Protein AF-A9CLS4-F1 (afdb_monomer_lite)

Radius of gyration: 48.68 Å; chains: 1; bounding box: 77×50×144 Å

pLDDT: mean 80.76, std 17.38, range [40.56, 98.31]

Secondary structure (DSSP, 8-state):
-------SHHHHHHHHHHHHHHHHHHHHHHHHHHHHHHHHHSS--S---TTSHHHHHHHHS-HHHHHHHHHHHHHHHHHHHHHHHHHHHHHHHHHHHHHHHHHHHHHHHHHHHHHHHHHHHHHHHHHHHHHHHHHHHHHHHHHHHH---HHHHHHHHHHHHHHHHHS-HHHHHHHHHHHHHHHHHHHHHHHHHHHGGGTTSTT--HHHHHHHHHHHHHHHHHHHHHHHHSSHHHHHHHHTTTSPPPS------

Foldseek 3Di:
DDDDDDDPVPPVVVVVVVVVVVVVVVLVVVVVVVVVVVVPPDDDDDDDDPPCVVVCCCVPPPPVVVVVVCCVSVVVVVVVVVVVVVVVVVVVVVVVVVVVVVVVVVVVLVVLQVVLVVVQVVLVVLLVLLVLLLVLLLVLLVVLVVPLDVSSLVSLVVSLVSCVVRHDPVVSVVSVVLSVLSVLLVVLVVLLVVCVVVCPPPPQDPVSVVVNVVSVVSNVVSSVVSNVCSDPVNSCVVCVVVNDRDPDSPSPD

Structure (mmCIF, N/CA/C/O backbone):
data_AF-A9CLS4-F1
#
_entry.id   AF-A9CLS4-F1
#
loop_
_atom_site.group_PDB
_atom_site.id
_atom_site.type_symbol
_atom_site.label_atom_id
_atom_site.label_alt_id
_atom_site.label_comp_id
_atom_site.label_asym_id
_atom_site.label_entity_id
_atom_site.label_seq_id
_atom_site.pdbx_PDB_ins_code
_atom_site.Cartn_x
_atom_site.Cartn_y
_atom_site.Cartn_z
_atom_site.occupancy
_atom_site.B_iso_or_equiv
_atom_site.auth_seq_id
_atom_site.auth_comp_id
_atom_site.auth_asym_id
_atom_site.auth_atom_id
_atom_site.pdbx_PDB_model_num
ATOM 1 N N . MET A 1 1 ? 1.307 9.126 40.821 1.00 41.78 1 MET A N 1
ATOM 2 C CA . MET A 1 1 ? 0.318 9.524 41.845 1.00 41.78 1 MET A CA 1
ATOM 3 C C . MET A 1 1 ? -0.628 8.354 42.016 1.00 41.78 1 MET A C 1
ATOM 5 O O . MET A 1 1 ? -1.416 8.098 41.122 1.00 41.78 1 MET A O 1
ATOM 9 N N . SER A 1 2 ? -0.416 7.560 43.065 1.00 40.56 2 SER A N 1
ATOM 10 C CA . SER A 1 2 ? -1.194 6.358 43.382 1.00 40.56 2 SER A CA 1
ATOM 11 C C . SER A 1 2 ? -2.002 6.684 44.625 1.00 40.56 2 SER A C 1
ATOM 13 O O . SER A 1 2 ? -1.418 6.841 45.697 1.00 40.56 2 SER A O 1
ATOM 15 N N . ASP A 1 3 ? -3.308 6.861 44.454 1.00 43.81 3 ASP A N 1
ATOM 16 C CA . ASP A 1 3 ? -4.195 7.307 45.517 1.00 43.81 3 ASP A CA 1
ATOM 17 C C . ASP A 1 3 ? -4.568 6.180 46.479 1.00 43.81 3 ASP A C 1
ATOM 19 O O . ASP A 1 3 ? -5.032 5.101 46.108 1.00 43.81 3 ASP A O 1
ATOM 23 N N . ASN A 1 4 ? -4.378 6.510 47.753 1.00 52.00 4 ASN A N 1
ATOM 24 C CA . ASN A 1 4 ? -4.885 5.835 48.933 1.00 52.00 4 ASN A CA 1
ATOM 25 C C . ASN A 1 4 ? -6.417 5.796 48.917 1.00 52.00 4 ASN A C 1
ATOM 27 O O . ASN A 1 4 ? -7.064 6.772 49.286 1.00 52.00 4 ASN A O 1
ATOM 31 N N . THR A 1 5 ? -7.016 4.653 48.598 1.00 50.53 5 THR A N 1
ATOM 32 C CA . THR A 1 5 ? -8.448 4.424 48.843 1.00 50.53 5 THR A CA 1
ATOM 33 C C . THR A 1 5 ? -8.694 2.987 49.287 1.00 50.53 5 THR A C 1
ATOM 35 O O . THR A 1 5 ? -9.198 2.178 48.531 1.00 50.53 5 THR A O 1
ATOM 38 N N . ASN A 1 6 ? -8.320 2.635 50.523 1.00 48.16 6 ASN A N 1
ATOM 39 C CA . ASN A 1 6 ? -8.790 1.389 51.155 1.00 48.16 6 ASN A CA 1
ATOM 40 C C . ASN A 1 6 ? -8.707 1.429 52.693 1.00 48.16 6 ASN A C 1
ATOM 42 O O . ASN A 1 6 ? -8.143 0.546 53.330 1.00 48.16 6 ASN A O 1
ATOM 46 N N . SER A 1 7 ? -9.276 2.466 53.322 1.00 48.41 7 SER A N 1
ATOM 47 C CA . SER A 1 7 ? -9.332 2.554 54.797 1.00 48.41 7 SER A CA 1
ATOM 48 C C . SER A 1 7 ? -10.676 3.056 55.348 1.00 48.41 7 SER A C 1
ATOM 50 O O . SER A 1 7 ? -10.734 3.688 56.396 1.00 48.41 7 SER A O 1
ATOM 52 N N . TYR A 1 8 ? -11.789 2.776 54.659 1.00 48.34 8 TYR A N 1
ATOM 53 C CA . TYR A 1 8 ? -13.135 3.069 55.188 1.00 48.34 8 TYR A CA 1
ATOM 54 C C . TYR A 1 8 ? -13.964 1.820 55.533 1.00 48.34 8 TYR A C 1
ATOM 56 O O . TYR A 1 8 ? -14.891 1.909 56.336 1.00 48.34 8 TYR A O 1
ATOM 64 N N . GLY A 1 9 ? -13.586 0.631 55.046 1.00 45.25 9 GLY A N 1
ATOM 65 C CA . GLY A 1 9 ? -14.307 -0.617 55.344 1.00 45.25 9 GLY A CA 1
ATOM 66 C C . GLY A 1 9 ? -14.147 -1.127 56.785 1.00 45.25 9 GLY A C 1
ATOM 67 O O . GLY A 1 9 ? -15.022 -1.816 57.304 1.00 45.25 9 GLY A O 1
ATOM 68 N N . HIS A 1 10 ? -13.063 -0.762 57.478 1.00 47.16 10 HIS A N 1
ATOM 69 C CA . HIS A 1 10 ? -12.722 -1.381 58.765 1.00 47.16 10 HIS A CA 1
ATOM 70 C C . HIS A 1 10 ? -13.402 -0.722 59.986 1.00 47.16 10 HIS A C 1
ATOM 72 O O . HIS A 1 10 ? -13.494 -1.329 61.058 1.00 47.16 10 HIS A O 1
ATOM 78 N N . VAL A 1 11 ? -13.898 0.515 59.849 1.00 51.25 11 VAL A N 1
ATOM 79 C CA . VAL A 1 11 ? -14.478 1.276 60.975 1.00 51.25 11 VAL A CA 1
ATOM 80 C C . VAL A 1 11 ? -15.973 0.989 61.149 1.00 51.25 11 VAL A C 1
ATOM 82 O O . VAL A 1 11 ? -16.455 0.917 62.281 1.00 51.25 11 VAL A O 1
ATOM 85 N N . VAL A 1 12 ? -16.704 0.754 60.055 1.00 52.41 12 VAL A N 1
ATOM 86 C CA . VAL A 1 12 ? -18.153 0.482 60.103 1.00 52.41 12 VAL A CA 1
ATOM 87 C C . VAL A 1 12 ? -18.435 -0.926 60.649 1.00 52.41 12 VAL A C 1
ATOM 89 O O . VAL A 1 12 ? -19.312 -1.092 61.499 1.00 52.41 12 VAL A O 1
ATOM 92 N N . GLY A 1 13 ? -17.613 -1.920 60.289 1.00 48.12 13 GLY A N 1
ATOM 93 C CA . GLY A 1 13 ? -17.747 -3.297 60.785 1.00 48.12 13 GLY A CA 1
ATOM 94 C C . GLY A 1 13 ? -17.558 -3.453 62.303 1.00 48.12 13 GLY A C 1
ATOM 95 O O . GLY A 1 13 ? -18.240 -4.267 62.930 1.00 48.12 13 GLY A O 1
ATOM 96 N N . ARG A 1 14 ? -16.694 -2.638 62.935 1.00 55.38 14 ARG A N 1
ATOM 97 C CA . ARG A 1 14 ? -16.479 -2.673 64.398 1.00 55.38 14 ARG A CA 1
ATOM 98 C C . ARG A 1 14 ? -17.652 -2.114 65.205 1.00 55.38 14 ARG A C 1
ATOM 100 O O . ARG A 1 14 ? -17.901 -2.585 66.307 1.00 55.38 14 ARG A O 1
ATOM 107 N N . LYS A 1 15 ? -18.387 -1.122 64.693 1.00 55.53 15 LYS A N 1
ATOM 108 C CA . LYS A 1 15 ? -19.521 -0.542 65.439 1.00 55.53 15 LYS A CA 1
ATOM 109 C C . LYS A 1 15 ? -20.750 -1.451 65.406 1.00 55.53 15 LYS A C 1
ATOM 111 O O . LYS A 1 15 ? -21.405 -1.614 66.431 1.00 55.53 15 LYS A O 1
ATOM 116 N N . ALA A 1 16 ? -21.008 -2.102 64.271 1.00 58.66 16 ALA A N 1
ATOM 117 C CA . ALA A 1 16 ? -22.099 -3.069 64.143 1.00 58.66 16 ALA A CA 1
ATOM 118 C C . ALA A 1 16 ? -21.899 -4.308 65.039 1.00 58.66 16 ALA A C 1
ATOM 120 O O . ALA A 1 16 ? -22.848 -4.782 65.660 1.00 58.66 16 ALA A O 1
ATOM 121 N N . THR A 1 17 ? -20.660 -4.791 65.182 1.00 62.09 17 THR A N 1
ATOM 122 C CA . THR A 1 17 ? -20.344 -5.939 66.052 1.00 62.09 17 THR A CA 1
ATOM 123 C C . THR A 1 17 ? -20.498 -5.620 67.539 1.00 62.09 17 THR A C 1
ATOM 125 O O . THR A 1 17 ? -21.000 -6.457 68.285 1.00 62.09 17 THR A O 1
ATOM 128 N N . ILE A 1 18 ? -20.151 -4.403 67.975 1.00 72.81 18 ILE A N 1
ATOM 129 C CA . ILE A 1 18 ? -20.323 -3.988 69.377 1.00 72.81 18 ILE A CA 1
ATOM 130 C C . ILE A 1 18 ? -21.811 -3.887 69.739 1.00 72.81 18 ILE A C 1
ATOM 132 O O . ILE A 1 18 ? -22.221 -4.392 70.781 1.00 72.81 18 ILE A O 1
ATOM 136 N N . ILE A 1 19 ? -22.636 -3.292 68.873 1.00 72.06 19 ILE A N 1
ATOM 137 C CA . ILE A 1 19 ? -24.081 -3.160 69.124 1.00 72.06 19 ILE A CA 1
ATOM 138 C C . ILE A 1 19 ? -24.755 -4.541 69.144 1.00 72.06 19 ILE A C 1
ATOM 140 O O . ILE A 1 19 ? -25.549 -4.820 70.042 1.00 72.06 19 ILE A O 1
ATOM 144 N N . GLY A 1 20 ? -24.384 -5.435 68.219 1.00 68.94 20 GLY A N 1
ATOM 145 C CA . GLY A 1 20 ? -24.871 -6.817 68.211 1.00 68.94 20 GLY A CA 1
ATOM 146 C C . GLY A 1 20 ? -24.501 -7.590 69.481 1.00 68.94 20 GLY A C 1
ATOM 147 O O . GLY A 1 20 ? -25.352 -8.269 70.054 1.00 68.94 20 GLY A O 1
ATOM 148 N N . ALA A 1 21 ? -23.268 -7.433 69.976 1.00 72.00 21 ALA A N 1
ATOM 149 C CA . ALA A 1 21 ? -22.824 -8.066 71.216 1.00 72.00 21 ALA A CA 1
ATOM 150 C C . ALA A 1 21 ? -23.588 -7.548 72.446 1.00 72.00 21 ALA A C 1
ATOM 152 O O . ALA A 1 21 ? -23.984 -8.341 73.296 1.00 72.00 21 ALA A O 1
ATOM 153 N N . VAL A 1 22 ? -23.853 -6.240 72.528 1.00 76.50 22 VAL A N 1
ATOM 154 C CA . VAL A 1 22 ? -24.607 -5.643 73.645 1.00 76.50 22 VAL A CA 1
ATOM 155 C C . VAL A 1 22 ? -26.056 -6.136 73.672 1.00 76.50 22 VAL A C 1
ATOM 157 O O . VAL A 1 22 ? -26.556 -6.480 74.740 1.00 76.50 22 VAL A O 1
ATOM 160 N N . ILE A 1 23 ? -26.717 -6.231 72.514 1.00 78.50 23 ILE A N 1
ATOM 161 C CA . ILE A 1 23 ? -28.093 -6.746 72.420 1.00 78.50 23 ILE A CA 1
ATOM 162 C C . ILE A 1 23 ? -28.148 -8.233 72.794 1.00 78.50 23 ILE A C 1
ATOM 164 O O . ILE A 1 23 ? -29.045 -8.642 73.529 1.00 78.50 23 ILE A O 1
ATOM 168 N N . LEU A 1 24 ? -27.170 -9.031 72.352 1.00 74.50 24 LEU A N 1
ATOM 169 C CA . LEU A 1 24 ? -27.074 -10.446 72.717 1.00 74.50 24 LEU A CA 1
ATOM 170 C C . LEU A 1 24 ? -26.877 -10.621 74.230 1.00 74.50 24 LEU A C 1
ATOM 172 O O . LEU A 1 24 ? -27.576 -11.416 74.851 1.00 74.50 24 LEU A O 1
ATOM 176 N N . ILE A 1 25 ? -25.973 -9.844 74.837 1.00 79.38 25 ILE A N 1
ATOM 177 C CA . ILE A 1 25 ? -25.732 -9.860 76.287 1.00 79.38 25 ILE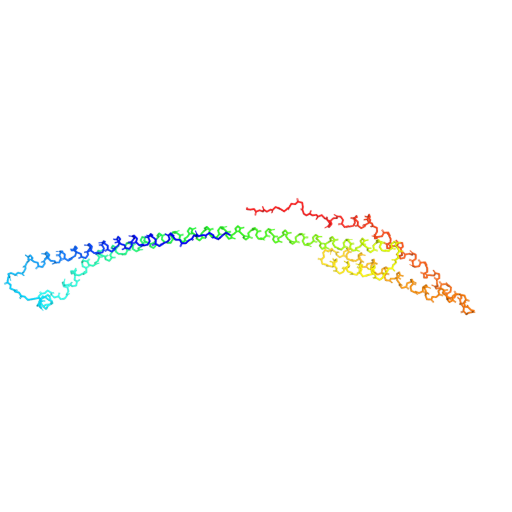 A CA 1
ATOM 178 C C . ILE A 1 25 ? -26.992 -9.431 77.049 1.00 79.38 25 ILE A C 1
ATOM 180 O O . ILE A 1 25 ? -27.352 -10.072 78.033 1.00 79.38 25 ILE A O 1
ATOM 184 N N . ALA A 1 26 ? -27.692 -8.391 76.591 1.00 79.25 26 ALA A N 1
ATOM 185 C CA . ALA A 1 26 ? -28.935 -7.940 77.211 1.00 79.25 26 ALA A CA 1
ATOM 186 C C . ALA A 1 26 ? -30.034 -9.012 77.139 1.00 79.25 26 ALA A C 1
ATOM 188 O O . ALA A 1 26 ? -30.700 -9.266 78.139 1.00 79.25 26 ALA A O 1
ATOM 189 N N . LEU A 1 27 ? -30.183 -9.694 75.999 1.00 74.25 27 LEU A N 1
ATOM 190 C CA . LEU A 1 27 ? -31.118 -10.810 75.848 1.00 74.25 27 LEU A CA 1
ATOM 191 C C . LEU A 1 27 ? -30.754 -11.993 76.748 1.00 74.25 27 LEU A C 1
ATOM 193 O O . LEU A 1 27 ? -31.634 -12.538 77.408 1.00 74.25 27 LEU A O 1
ATOM 197 N N . ILE A 1 28 ? -29.468 -12.345 76.838 1.00 78.19 28 ILE A N 1
ATOM 198 C CA . ILE A 1 28 ? -28.986 -13.380 77.761 1.00 78.19 28 ILE A CA 1
ATOM 199 C C . ILE A 1 28 ? -29.322 -12.996 79.205 1.00 78.19 28 ILE A C 1
ATOM 201 O O . ILE A 1 28 ? -29.837 -13.830 79.940 1.00 78.19 28 ILE A O 1
ATOM 205 N N . LEU A 1 29 ? -29.094 -11.742 79.610 1.00 77.88 29 LEU A N 1
ATOM 206 C CA . LEU A 1 29 ? -29.409 -11.259 80.958 1.00 77.88 29 LEU A CA 1
ATOM 207 C C . LEU A 1 29 ? -30.914 -11.240 81.248 1.00 77.88 29 LEU A C 1
ATOM 209 O O . LEU A 1 29 ? -31.307 -11.553 82.369 1.00 77.88 29 LEU A O 1
ATOM 213 N N . ILE A 1 30 ? -31.753 -10.908 80.264 1.00 78.12 30 ILE A N 1
ATOM 214 C CA . ILE A 1 30 ? -33.216 -10.960 80.395 1.00 78.12 30 ILE A CA 1
ATOM 215 C C . ILE A 1 30 ? -33.677 -12.407 80.568 1.00 78.12 30 ILE A C 1
ATOM 217 O O . ILE A 1 30 ? -34.435 -12.685 81.491 1.00 78.12 30 ILE A O 1
ATOM 221 N N . VAL A 1 31 ? -33.174 -13.339 79.753 1.00 71.31 31 VAL A N 1
ATOM 222 C CA . VAL A 1 31 ? -33.476 -14.771 79.903 1.00 71.31 31 VAL A CA 1
ATOM 223 C C . VAL A 1 31 ? -33.003 -15.280 81.261 1.00 71.31 31 VAL A C 1
ATOM 225 O O . VAL A 1 31 ? -33.765 -15.940 81.959 1.00 71.31 31 VAL A O 1
ATOM 228 N N . LEU A 1 32 ? -31.790 -14.915 81.688 1.00 72.56 32 LEU A N 1
ATOM 229 C CA . LEU A 1 32 ? -31.261 -15.297 82.997 1.00 72.56 32 LEU A CA 1
ATOM 230 C C . LEU A 1 32 ? -32.138 -14.760 84.135 1.00 72.56 32 LEU A C 1
ATOM 232 O O . LEU A 1 32 ? -32.387 -15.472 85.102 1.00 72.56 32 LEU A O 1
ATOM 236 N N . ARG A 1 33 ? -32.629 -13.519 84.014 1.00 73.44 33 ARG A N 1
ATOM 237 C CA . ARG A 1 33 ? -33.528 -12.888 84.988 1.00 73.44 33 ARG A CA 1
ATOM 238 C C . ARG A 1 33 ? -34.904 -13.538 85.021 1.00 73.44 33 ARG A C 1
ATOM 240 O O . ARG A 1 33 ? -35.410 -13.743 86.113 1.00 73.44 33 ARG A O 1
ATOM 247 N N . VAL A 1 34 ? -35.487 -13.873 83.872 1.00 66.56 34 VAL A N 1
ATOM 248 C CA . VAL A 1 34 ? -36.784 -14.566 83.791 1.00 66.56 34 VAL A CA 1
ATOM 249 C C . VAL A 1 34 ? -36.672 -15.975 84.374 1.00 66.56 34 VAL A C 1
ATOM 251 O O . VAL A 1 34 ? -37.491 -16.352 85.202 1.00 66.56 34 VAL A O 1
ATOM 254 N N . VAL A 1 35 ? -35.597 -16.705 84.053 1.00 64.25 35 VAL A N 1
ATOM 255 C CA . VAL A 1 35 ? -35.304 -18.017 84.653 1.00 64.25 35 VAL A CA 1
ATOM 256 C C . VAL A 1 35 ? -35.108 -17.895 86.164 1.00 64.25 35 VAL A C 1
ATOM 258 O O . VAL A 1 35 ? -35.644 -18.709 86.908 1.00 64.25 35 VAL A O 1
ATOM 261 N N . GLN A 1 36 ? -34.382 -16.880 86.642 1.00 64.94 36 GLN A N 1
ATOM 262 C CA . GLN A 1 36 ? -34.213 -16.645 88.080 1.00 64.94 36 GLN A CA 1
ATOM 263 C C . GLN A 1 36 ? -35.512 -16.225 88.780 1.00 64.94 36 GLN A C 1
ATOM 265 O O . GLN A 1 36 ? -35.700 -16.610 89.927 1.00 64.94 36 GLN A O 1
ATOM 270 N N . LEU A 1 37 ? -36.398 -15.464 88.129 1.00 56.09 37 LEU A N 1
ATOM 271 C CA . LEU A 1 37 ? -37.679 -15.064 88.719 1.00 56.09 37 LEU A CA 1
ATOM 272 C C . LEU A 1 37 ? -38.658 -16.242 88.828 1.00 56.09 37 LEU A C 1
ATOM 274 O O . LEU A 1 37 ? -39.229 -16.430 89.898 1.00 56.09 37 LEU A O 1
ATOM 278 N N . ASP A 1 38 ? -38.798 -17.069 87.788 1.00 52.03 38 ASP A N 1
ATOM 279 C CA . ASP A 1 38 ? -39.709 -18.228 87.827 1.00 52.03 38 ASP A CA 1
ATOM 280 C C . ASP A 1 38 ? -39.181 -19.363 88.721 1.00 52.03 38 ASP A C 1
ATOM 282 O O . ASP A 1 38 ? -39.959 -20.067 89.361 1.00 52.03 38 ASP A O 1
ATOM 286 N N . THR A 1 39 ? -37.857 -19.529 88.833 1.00 52.94 39 THR A N 1
ATOM 287 C CA . THR A 1 39 ? -37.273 -20.547 89.730 1.00 52.94 39 THR A CA 1
ATOM 288 C C . THR A 1 39 ? -37.281 -20.146 91.204 1.00 52.94 39 THR A C 1
ATOM 290 O O . THR A 1 39 ? -37.212 -21.030 92.055 1.00 52.94 39 THR A O 1
ATOM 293 N N . LEU A 1 40 ? -37.388 -18.852 91.530 1.00 47.91 40 LEU A N 1
ATOM 294 C CA . LEU A 1 40 ? -37.427 -18.391 92.923 1.00 47.91 40 LEU A CA 1
ATOM 295 C C . LEU A 1 40 ? -38.835 -18.297 93.509 1.00 47.91 40 LEU A C 1
ATOM 297 O O . LEU A 1 40 ? -38.953 -18.242 94.732 1.00 47.91 40 LEU A O 1
ATOM 301 N N . GLN A 1 41 ? -39.888 -18.258 92.687 1.00 49.56 41 GLN A N 1
ATOM 302 C CA . GLN A 1 41 ? -41.203 -17.871 93.194 1.00 49.56 41 GLN A CA 1
ATOM 303 C C . GLN A 1 41 ? -42.156 -19.027 93.517 1.00 49.56 41 GLN A C 1
ATOM 305 O O . GLN A 1 41 ? -43.132 -18.760 94.211 1.00 49.56 41 GLN A O 1
ATOM 310 N N . ASP A 1 42 ? -41.871 -20.284 93.136 1.00 52.97 42 ASP A N 1
ATOM 311 C CA . ASP A 1 42 ? -42.845 -21.361 93.399 1.00 52.97 42 ASP A CA 1
ATOM 312 C C . ASP A 1 42 ? -42.366 -22.619 94.139 1.00 52.97 42 ASP A C 1
ATOM 314 O O . ASP A 1 42 ? -43.220 -23.367 94.603 1.00 52.97 42 ASP A O 1
ATOM 318 N N . ILE A 1 43 ? -41.067 -22.893 94.355 1.00 47.88 43 ILE A N 1
ATOM 319 C CA . ILE A 1 43 ? -40.684 -24.116 95.100 1.00 47.88 43 ILE A CA 1
ATOM 320 C C . ILE A 1 43 ? -39.463 -23.920 96.023 1.00 47.88 43 ILE A C 1
ATOM 322 O O . ILE A 1 43 ? -38.316 -24.105 95.631 1.00 47.88 43 ILE A O 1
ATOM 326 N N . CYS A 1 44 ? -39.802 -23.693 97.298 1.00 41.72 44 CYS A N 1
ATOM 327 C CA . CYS A 1 44 ? -39.118 -24.122 98.527 1.00 41.72 44 CYS A CA 1
ATOM 328 C C . CYS A 1 44 ? -37.973 -23.280 99.125 1.00 41.72 44 CYS A C 1
ATOM 330 O O . CYS A 1 44 ? -36.873 -23.184 98.597 1.00 41.72 44 CYS A O 1
ATOM 332 N N . GLY A 1 45 ? -38.289 -22.789 100.332 1.00 48.12 45 GLY A N 1
ATOM 333 C CA . GLY A 1 45 ? -37.467 -22.707 101.541 1.00 48.12 45 GLY A CA 1
ATOM 334 C C . GLY A 1 45 ? -35.992 -23.095 101.461 1.00 48.12 45 GLY A C 1
ATOM 335 O O . GLY A 1 45 ? -35.651 -24.203 101.058 1.00 48.12 45 GLY A O 1
ATOM 336 N N . ASP A 1 46 ? -35.193 -22.141 101.940 1.00 48.75 46 ASP A N 1
ATOM 337 C CA . ASP A 1 46 ? -33.923 -22.262 102.660 1.00 48.75 46 ASP A CA 1
ATOM 338 C C . ASP A 1 46 ? -33.427 -23.706 102.829 1.00 48.75 46 ASP A C 1
ATOM 340 O O . ASP A 1 46 ? -33.964 -24.454 103.640 1.00 48.75 46 ASP A O 1
ATOM 344 N N . ASP A 1 47 ? -32.470 -24.108 101.989 1.00 47.16 47 ASP A N 1
ATOM 345 C CA . ASP A 1 47 ? -31.266 -24.846 102.384 1.00 47.16 47 ASP A CA 1
ATOM 346 C C . ASP A 1 47 ? -30.371 -25.095 101.155 1.00 47.16 47 ASP A C 1
ATOM 348 O O . ASP A 1 47 ? -30.823 -25.362 100.039 1.00 47.16 47 ASP A O 1
ATOM 352 N N . GLY A 1 48 ? -29.064 -24.930 101.356 1.00 50.25 48 GLY A N 1
ATOM 353 C CA . GLY A 1 48 ? -28.071 -24.782 100.296 1.00 50.25 48 GLY A CA 1
ATOM 354 C C . GLY A 1 48 ? -27.705 -26.031 99.478 1.00 50.25 48 GLY A C 1
ATOM 355 O O . GLY A 1 48 ? -28.139 -27.151 99.721 1.00 50.25 48 GLY A O 1
ATOM 356 N N . TYR A 1 49 ? -26.768 -25.774 98.555 1.00 51.41 49 TYR A N 1
ATOM 357 C CA . TYR A 1 49 ? -26.003 -26.665 97.666 1.00 51.41 49 TYR A CA 1
ATOM 358 C C . TYR A 1 49 ? -26.446 -26.763 96.192 1.00 51.41 49 TYR A C 1
ATOM 360 O O . TYR A 1 49 ? -27.372 -27.457 95.780 1.00 51.41 49 TYR A O 1
ATOM 368 N N . SER A 1 50 ? -25.616 -26.128 95.365 1.00 51.16 50 SER A N 1
ATOM 369 C CA . SER A 1 50 ? -25.643 -25.918 93.913 1.00 51.16 50 SER A CA 1
ATOM 370 C C . SER A 1 50 ? -25.433 -27.166 93.032 1.00 51.16 50 SER A C 1
ATOM 372 O O . SER A 1 50 ? -25.242 -27.036 91.826 1.00 51.16 50 SER A O 1
ATOM 374 N N . GLY A 1 51 ? -25.493 -28.381 93.588 1.00 51.81 51 GLY A N 1
ATOM 375 C CA . GLY A 1 51 ? -25.276 -29.635 92.844 1.00 51.81 51 GLY A CA 1
ATOM 376 C C . GLY A 1 51 ? -26.542 -30.418 92.467 1.00 51.81 51 GLY A C 1
ATOM 377 O O . GLY A 1 51 ? -26.454 -31.390 91.722 1.00 51.81 51 GLY A O 1
ATOM 378 N N . ILE A 1 52 ? -27.717 -30.033 92.983 1.00 54.34 52 ILE A N 1
ATOM 379 C CA . ILE A 1 52 ? -28.934 -30.877 92.972 1.00 54.34 52 ILE A CA 1
ATOM 380 C C . ILE A 1 52 ? -30.032 -30.349 92.028 1.00 54.34 52 ILE A C 1
ATOM 382 O O . ILE A 1 52 ? -30.939 -31.095 91.657 1.00 54.34 52 ILE A O 1
ATOM 386 N N . LEU A 1 53 ? -29.928 -29.100 91.565 1.00 55.06 53 LEU A N 1
ATOM 387 C CA . LEU A 1 53 ? -30.956 -28.460 90.734 1.00 55.06 53 LEU A CA 1
ATOM 388 C C . LEU A 1 53 ? -31.176 -29.169 89.395 1.00 55.06 53 LEU A C 1
ATOM 390 O O . LEU A 1 53 ? -32.318 -29.418 89.022 1.00 55.06 53 LEU A O 1
ATOM 394 N N . LEU A 1 54 ? -30.099 -29.563 88.707 1.00 54.56 54 LEU A N 1
ATOM 395 C CA . LEU A 1 54 ? -30.221 -30.235 87.412 1.00 54.56 54 LEU A CA 1
ATOM 396 C C . LEU A 1 54 ? -30.910 -31.600 87.551 1.00 54.56 54 LEU A C 1
ATOM 398 O O . LEU A 1 54 ? -31.748 -31.943 86.729 1.00 54.56 54 LEU A O 1
ATOM 402 N N . LYS A 1 55 ? -30.591 -32.338 88.628 1.00 52.97 55 LYS A N 1
ATOM 403 C CA . LYS A 1 55 ? -31.111 -33.686 88.891 1.00 52.97 55 LYS A CA 1
ATOM 404 C C . LYS A 1 55 ? -32.580 -33.661 89.323 1.00 52.97 55 LYS A C 1
ATOM 406 O O . LYS A 1 55 ? -33.355 -34.497 88.875 1.00 52.97 55 LYS A O 1
ATOM 411 N N . ARG A 1 56 ? -32.991 -32.670 90.127 1.00 54.69 56 ARG A N 1
ATOM 412 C CA . ARG A 1 56 ? -34.403 -32.495 90.514 1.00 54.69 56 ARG A CA 1
ATOM 413 C C . ARG A 1 56 ? -35.279 -31.905 89.408 1.00 54.69 56 ARG A C 1
ATOM 415 O O . ARG A 1 56 ? -36.454 -32.253 89.350 1.00 54.69 56 ARG A O 1
ATOM 422 N N . LEU A 1 57 ? -34.730 -31.080 88.515 1.00 55.84 57 LEU A N 1
ATOM 423 C CA . LEU A 1 57 ? -35.470 -30.594 87.345 1.00 55.84 57 LEU A CA 1
ATOM 424 C C . LEU A 1 57 ? -35.779 -31.723 86.352 1.00 55.84 57 LEU A C 1
ATOM 426 O O . LEU A 1 57 ? -36.886 -31.766 85.828 1.00 55.84 57 LEU A O 1
ATOM 430 N N . THR A 1 58 ? -34.858 -32.671 86.148 1.00 54.94 58 THR A N 1
ATOM 431 C CA . THR A 1 58 ? -35.115 -33.856 85.308 1.00 54.94 58 THR A CA 1
ATOM 432 C C . THR A 1 58 ? -36.110 -34.848 85.913 1.00 54.94 58 THR A C 1
ATOM 434 O O . THR A 1 58 ? -36.825 -35.497 85.151 1.00 54.94 58 THR A O 1
ATOM 437 N N . ASP A 1 59 ? -36.178 -34.957 87.245 1.00 54.34 59 ASP A N 1
ATOM 438 C CA . ASP A 1 59 ? -36.987 -35.982 87.924 1.00 54.34 59 ASP A CA 1
ATOM 439 C C . ASP A 1 59 ? -38.422 -35.520 88.272 1.00 54.34 59 ASP A C 1
ATOM 441 O O . ASP A 1 59 ? -39.319 -36.359 88.338 1.00 54.34 59 ASP A O 1
ATOM 445 N N . CYS A 1 60 ? -38.681 -34.215 88.468 1.00 51.09 60 CYS A N 1
ATOM 446 C CA . CYS A 1 60 ? -40.013 -33.704 88.858 1.00 51.09 60 CYS A CA 1
ATOM 447 C C . CYS A 1 60 ? -40.841 -33.091 87.715 1.00 51.09 60 CYS A C 1
ATOM 449 O O . CYS A 1 60 ? -42.066 -33.066 87.799 1.00 51.09 60 CYS A O 1
ATOM 451 N N . ALA A 1 61 ? -40.206 -32.598 86.655 1.00 53.59 61 ALA A N 1
ATOM 452 C CA . ALA A 1 61 ? -40.880 -31.982 85.516 1.00 53.59 61 ALA A CA 1
ATOM 453 C C . ALA A 1 61 ? -40.358 -32.672 84.258 1.00 53.59 61 ALA A C 1
ATOM 455 O O . ALA A 1 61 ? -39.364 -32.240 83.679 1.00 53.59 61 ALA A O 1
ATOM 456 N N . GLY A 1 62 ? -40.966 -33.814 83.911 1.00 54.69 62 GLY A N 1
ATOM 457 C CA . GLY A 1 62 ? -40.468 -34.744 82.894 1.00 54.69 62 GLY A CA 1
ATOM 458 C C . GLY A 1 62 ? -39.907 -34.043 81.655 1.00 54.69 62 GLY A C 1
ATOM 459 O O . GLY A 1 62 ? -40.448 -33.033 81.226 1.00 54.69 62 GLY A O 1
ATOM 460 N N . LEU A 1 63 ? -38.825 -34.586 81.087 1.00 57.50 63 LEU A N 1
ATOM 461 C CA . LEU A 1 63 ? -38.012 -34.033 79.983 1.00 57.50 63 LEU A CA 1
ATOM 462 C C . LEU A 1 63 ? -38.760 -33.182 78.928 1.00 57.50 63 LEU A C 1
ATOM 464 O O . LEU A 1 63 ? -38.193 -32.225 78.406 1.00 57.50 63 LEU A O 1
ATOM 468 N N . SER A 1 64 ? -40.018 -33.516 78.632 1.00 67.75 64 SER A N 1
ATOM 469 C CA . SER A 1 64 ? -40.934 -32.747 77.783 1.00 67.75 64 SER A CA 1
ATOM 470 C C . SER A 1 64 ? -41.147 -31.298 78.242 1.00 67.75 64 SER A C 1
ATOM 472 O O . SER A 1 64 ? -41.014 -30.394 77.429 1.00 67.75 64 SER A O 1
ATOM 474 N N . THR A 1 65 ? -41.416 -31.037 79.527 1.00 65.44 65 THR A N 1
ATOM 475 C CA . THR A 1 65 ? -41.695 -29.677 80.031 1.00 65.44 65 THR A CA 1
ATOM 476 C C . THR A 1 65 ? -40.458 -28.782 80.046 1.00 65.44 65 THR A C 1
ATOM 478 O O . THR A 1 65 ? -40.558 -27.586 79.781 1.00 65.44 65 THR A O 1
ATOM 481 N N . LEU A 1 66 ? -39.273 -29.356 80.289 1.00 66.56 66 LEU A N 1
ATOM 482 C CA . LEU A 1 66 ? -38.007 -28.633 80.142 1.00 66.56 66 LEU A CA 1
ATOM 483 C C . LEU A 1 66 ? -37.749 -28.294 78.664 1.00 66.56 66 LEU A C 1
ATOM 485 O O . LEU A 1 66 ? -37.313 -27.187 78.352 1.00 66.56 66 LEU A O 1
ATOM 489 N N . GLY A 1 67 ? -38.056 -29.232 77.762 1.00 71.81 67 GLY A N 1
ATOM 490 C CA . GLY A 1 67 ? -38.003 -29.030 76.316 1.00 71.81 67 GLY A CA 1
ATOM 491 C C . GLY A 1 67 ? -38.945 -27.927 75.834 1.00 71.81 67 GLY A C 1
ATOM 492 O O . GLY A 1 67 ? -38.507 -27.064 75.080 1.00 71.81 67 GLY A O 1
ATOM 493 N N . ASP A 1 68 ? -40.188 -27.898 76.317 1.00 75.00 68 ASP A N 1
ATOM 494 C CA . ASP A 1 68 ? -41.188 -26.888 75.948 1.00 75.00 68 ASP A CA 1
ATOM 495 C C . ASP A 1 68 ? -40.827 -25.491 76.475 1.00 75.00 68 ASP A C 1
ATOM 497 O O . ASP A 1 68 ? -41.005 -24.497 75.769 1.00 75.00 68 ASP A O 1
ATOM 501 N N . PHE A 1 69 ? -40.237 -25.397 77.673 1.00 73.19 69 PHE A N 1
ATOM 502 C CA . PHE A 1 69 ? -39.738 -24.129 78.216 1.00 73.19 69 PHE A CA 1
ATOM 503 C C . PHE A 1 69 ? -38.526 -23.606 77.433 1.00 73.19 69 PHE A C 1
ATOM 505 O O . PHE A 1 69 ? -38.493 -22.439 77.031 1.00 73.19 69 PHE A O 1
ATOM 512 N N . LEU A 1 70 ? -37.545 -24.475 77.154 1.00 72.19 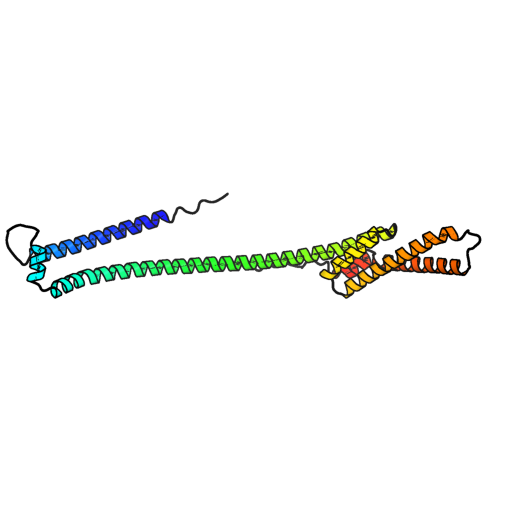70 LEU A N 1
ATOM 513 C CA . LEU A 1 70 ? -36.409 -24.124 76.300 1.00 72.19 70 LEU A CA 1
ATOM 514 C C . LEU A 1 70 ? -36.891 -23.718 74.902 1.00 72.19 70 LEU A C 1
ATOM 516 O O . LEU A 1 70 ? -36.483 -22.674 74.401 1.00 72.19 70 LEU A O 1
ATOM 520 N N . ALA A 1 71 ? -37.799 -24.475 74.289 1.00 78.88 71 ALA A N 1
ATOM 521 C CA . ALA A 1 71 ? -38.361 -24.139 72.986 1.00 78.88 71 ALA A CA 1
ATOM 522 C C . ALA A 1 71 ? -39.107 -22.794 73.012 1.00 78.88 71 ALA A C 1
ATOM 524 O O . ALA A 1 71 ? -38.932 -21.989 72.098 1.00 78.88 71 ALA A O 1
ATOM 525 N N . GLY A 1 72 ? -39.861 -22.507 74.078 1.00 74.81 72 GLY A N 1
ATOM 526 C CA . GLY A 1 72 ? -40.589 -21.250 74.261 1.00 74.81 72 GLY A CA 1
ATOM 527 C C . GLY A 1 72 ? -39.687 -20.015 74.344 1.00 74.81 72 GLY A C 1
ATOM 528 O O . GLY A 1 72 ? -40.025 -18.975 73.783 1.00 74.81 72 GLY A O 1
ATOM 529 N N . VAL A 1 73 ? -38.515 -20.125 74.979 1.00 76.44 73 VAL A N 1
ATOM 530 C CA . VAL A 1 73 ? -37.548 -19.015 75.095 1.00 76.44 73 VAL A CA 1
ATOM 531 C C . VAL A 1 73 ? -36.642 -18.906 73.866 1.00 76.44 73 VAL A C 1
ATOM 533 O O . VAL A 1 73 ? -36.341 -17.803 73.403 1.00 76.44 73 VAL A O 1
ATOM 536 N N . PHE A 1 74 ? -36.207 -20.036 73.307 1.00 80.19 74 PHE A N 1
ATOM 537 C CA . PHE A 1 74 ? -35.308 -20.039 72.156 1.00 80.19 74 PHE A CA 1
ATOM 538 C C . PHE A 1 74 ? -36.021 -19.710 70.841 1.00 80.19 74 PHE A C 1
ATOM 540 O O . PHE A 1 74 ? -35.383 -19.136 69.960 1.00 80.19 74 PHE A O 1
ATOM 547 N N . ALA A 1 75 ? -37.319 -19.997 70.691 1.00 82.38 75 ALA A N 1
ATOM 548 C CA . ALA A 1 75 ? -38.041 -19.717 69.448 1.00 82.38 75 ALA A CA 1
ATOM 549 C C . ALA A 1 75 ? -38.102 -18.211 69.086 1.00 82.38 75 ALA A C 1
ATOM 551 O O . ALA A 1 75 ? -37.734 -17.871 67.959 1.00 82.38 75 ALA A O 1
ATOM 552 N N . PRO A 1 76 ? -38.461 -17.276 69.991 1.00 77.50 76 PRO A N 1
ATOM 553 C CA . PRO A 1 76 ? -38.421 -15.837 69.705 1.00 77.50 76 PRO A CA 1
ATOM 554 C C . PRO A 1 76 ? -37.003 -15.322 69.439 1.00 77.50 76 PRO A C 1
ATOM 556 O O . PRO A 1 76 ? -36.793 -14.489 68.559 1.00 77.50 76 PRO A O 1
ATOM 559 N N . LEU A 1 77 ? -36.014 -15.842 70.171 1.00 74.50 77 LEU A N 1
ATOM 560 C CA . LEU A 1 77 ? -34.602 -15.494 70.003 1.00 74.50 77 LEU A CA 1
ATOM 561 C C . LEU A 1 77 ? -34.069 -15.918 68.631 1.00 74.50 77 LEU A C 1
ATOM 563 O O . LEU A 1 77 ? -33.447 -15.118 67.929 1.00 74.50 77 LEU A O 1
ATOM 567 N N . ALA A 1 78 ? -34.364 -17.152 68.224 1.00 81.12 78 ALA A N 1
ATOM 568 C CA . ALA A 1 78 ? -34.040 -17.664 66.900 1.00 81.12 78 ALA A CA 1
ATOM 569 C C . ALA A 1 78 ? -34.752 -16.859 65.805 1.00 81.12 78 ALA A C 1
ATOM 571 O O . ALA A 1 78 ? -34.138 -16.537 64.789 1.00 81.12 78 ALA A O 1
ATOM 572 N N . PHE A 1 79 ? -36.011 -16.465 66.029 1.00 84.88 79 PHE A N 1
ATOM 573 C CA . PHE A 1 79 ? -36.765 -15.633 65.094 1.00 84.88 79 PHE A CA 1
ATOM 574 C C . PHE A 1 79 ? -36.146 -14.238 64.919 1.00 84.88 79 PHE A C 1
ATOM 576 O O . PHE A 1 79 ? -35.975 -13.786 63.789 1.00 84.88 79 PHE A O 1
ATOM 583 N N . ILE A 1 80 ? -35.735 -13.573 66.006 1.00 80.81 80 ILE A N 1
ATOM 584 C CA . ILE A 1 80 ? -35.036 -12.277 65.943 1.00 80.81 80 ILE A CA 1
ATOM 585 C C . ILE A 1 80 ? -33.690 -12.424 65.222 1.00 80.81 80 ILE A C 1
ATOM 587 O O . ILE A 1 80 ? -33.351 -11.591 64.379 1.00 80.81 80 ILE A O 1
ATOM 591 N N . GLY A 1 81 ? -32.943 -13.498 65.499 1.00 79.38 81 GLY A N 1
ATOM 592 C CA . GLY A 1 81 ? -31.692 -13.802 64.799 1.00 79.38 81 GLY A CA 1
ATOM 593 C C . GLY A 1 81 ? -31.892 -14.007 63.293 1.00 79.38 81 GLY A C 1
ATOM 594 O O . GLY A 1 81 ? -31.166 -13.424 62.481 1.00 79.38 81 GLY A O 1
ATOM 595 N N . LEU A 1 82 ? -32.911 -14.776 62.900 1.00 78.19 82 LEU A N 1
ATOM 596 C CA . LEU A 1 82 ? -33.282 -14.984 61.497 1.00 78.19 82 LEU A CA 1
ATOM 597 C C . LEU A 1 82 ? -33.733 -13.683 60.825 1.00 78.19 82 LEU A C 1
ATOM 599 O O . LEU A 1 82 ? -33.303 -13.391 59.712 1.00 78.19 82 LEU A O 1
ATOM 603 N N . ALA A 1 83 ? -34.536 -12.861 61.502 1.00 80.44 83 ALA A N 1
ATOM 604 C CA . ALA A 1 83 ? -34.953 -11.565 60.978 1.00 80.44 83 ALA A CA 1
ATOM 605 C C . ALA A 1 83 ? -33.750 -10.632 60.749 1.00 80.44 83 ALA A C 1
ATOM 607 O O . ALA A 1 83 ? -33.622 -10.042 59.676 1.00 80.44 83 ALA A O 1
ATOM 608 N N . ALA A 1 84 ? -32.829 -10.536 61.715 1.00 76.81 84 ALA A N 1
ATOM 609 C CA . ALA A 1 84 ? -31.635 -9.698 61.609 1.00 76.81 84 ALA A CA 1
ATOM 610 C C . ALA A 1 84 ? -30.707 -10.145 60.466 1.00 76.81 84 ALA A C 1
ATOM 612 O O . ALA A 1 84 ? -30.268 -9.325 59.656 1.00 76.81 84 ALA A O 1
ATOM 613 N N . THR A 1 85 ? -30.439 -11.450 60.369 1.00 80.62 85 THR A N 1
ATOM 614 C CA . THR A 1 85 ? -29.623 -12.021 59.285 1.00 80.62 85 THR A CA 1
ATOM 615 C C . THR A 1 85 ? -30.276 -11.849 57.914 1.00 80.62 85 THR A C 1
ATOM 617 O O . THR A 1 85 ? -29.582 -11.497 56.962 1.00 80.62 85 THR A O 1
ATOM 620 N N . TYR A 1 86 ? -31.601 -11.988 57.814 1.00 86.31 86 TYR A N 1
ATOM 621 C CA . TYR A 1 86 ? -32.351 -11.730 56.583 1.00 86.31 86 TYR A CA 1
ATOM 622 C C . TYR A 1 86 ? -32.235 -10.271 56.116 1.00 86.31 86 TYR A C 1
ATOM 624 O O . TYR A 1 86 ? -31.982 -10.018 54.936 1.00 86.31 86 TYR A O 1
ATOM 632 N N . PHE A 1 87 ? -32.368 -9.295 57.024 1.00 80.00 87 PHE A N 1
ATOM 633 C CA . PHE A 1 87 ? -32.205 -7.879 56.673 1.00 80.00 87 PHE A CA 1
ATOM 634 C C . PHE A 1 87 ? -30.781 -7.560 56.198 1.00 80.00 87 PHE A C 1
ATOM 636 O O . PHE A 1 87 ? -30.625 -6.906 55.165 1.00 80.00 87 PHE A O 1
ATOM 643 N N . LEU A 1 88 ? -29.758 -8.085 56.884 1.00 80.56 88 LEU A N 1
ATOM 644 C CA . LEU A 1 88 ? -28.355 -7.932 56.480 1.00 80.56 88 LEU A CA 1
ATOM 645 C C . LEU A 1 88 ? -28.077 -8.536 55.097 1.00 80.56 88 LEU A C 1
ATOM 647 O O . LEU A 1 88 ? -27.476 -7.877 54.249 1.00 80.56 88 LEU A O 1
ATOM 651 N N . GLN A 1 89 ? -28.549 -9.760 54.841 1.00 79.44 89 GLN A N 1
ATOM 652 C CA . GLN A 1 89 ? -28.396 -10.410 53.536 1.00 79.44 89 GLN A CA 1
ATOM 653 C C . GLN A 1 89 ? -29.080 -9.611 52.421 1.00 79.44 89 GLN A C 1
ATOM 655 O O . GLN A 1 89 ? -28.530 -9.468 51.328 1.00 79.44 89 GLN A O 1
ATOM 660 N N . ARG A 1 90 ? -30.258 -9.036 52.692 1.00 84.31 90 ARG A N 1
ATOM 661 C CA . ARG A 1 90 ? -31.002 -8.239 51.710 1.00 84.31 90 ARG A CA 1
ATOM 662 C C . ARG A 1 90 ? -30.289 -6.938 51.341 1.00 84.31 90 ARG A C 1
ATOM 664 O O . ARG A 1 90 ? -30.350 -6.522 50.184 1.00 84.31 90 ARG A O 1
ATOM 671 N N . GLU A 1 91 ? -29.635 -6.289 52.298 1.00 79.81 91 GLU A N 1
ATOM 672 C CA . GLU A 1 91 ? -28.886 -5.052 52.058 1.00 79.81 91 GLU A CA 1
ATOM 673 C C . GLU A 1 91 ? -27.584 -5.317 51.293 1.00 79.81 91 GLU A C 1
ATOM 675 O O . GLU A 1 91 ? -27.304 -4.636 50.305 1.00 79.81 91 GLU A O 1
ATOM 680 N N . GLN A 1 92 ? -26.854 -6.376 51.658 1.00 77.50 92 GLN A N 1
ATOM 681 C CA . GLN A 1 92 ? -25.663 -6.814 50.924 1.00 77.50 92 GLN A CA 1
ATOM 682 C C . GLN A 1 92 ? -25.985 -7.181 49.473 1.00 77.50 92 GLN A C 1
ATOM 684 O O . GLN A 1 92 ? -25.262 -6.771 48.566 1.00 77.50 92 GLN A O 1
ATOM 689 N N . LEU A 1 93 ? -27.092 -7.893 49.234 1.00 77.31 93 LEU A N 1
ATOM 690 C CA . LEU A 1 93 ? -27.511 -8.252 47.880 1.00 77.31 93 LEU A CA 1
ATOM 691 C C . LEU A 1 93 ? -27.856 -7.010 47.045 1.00 77.31 93 LEU A C 1
ATOM 693 O O . LEU A 1 93 ? -27.493 -6.938 45.875 1.00 77.31 93 LEU A O 1
ATOM 697 N N . ARG A 1 94 ? -28.516 -6.008 47.641 1.00 81.19 94 ARG A N 1
ATOM 698 C CA . ARG A 1 94 ? -28.820 -4.742 46.955 1.00 81.19 94 ARG A CA 1
ATOM 699 C C . ARG A 1 94 ? -27.556 -3.988 46.559 1.00 81.19 94 ARG A C 1
ATOM 701 O O . ARG A 1 94 ? -27.455 -3.571 45.409 1.00 81.19 94 ARG A O 1
ATOM 708 N N . LEU A 1 95 ? -26.602 -3.851 47.479 1.00 80.56 95 LEU A N 1
ATOM 709 C CA . LEU A 1 95 ? -25.325 -3.190 47.204 1.00 80.56 95 LEU A CA 1
ATOM 710 C C . LEU A 1 95 ? -24.524 -3.939 46.132 1.00 80.56 95 LEU A C 1
ATOM 712 O O . LEU A 1 95 ? -23.997 -3.309 45.223 1.00 80.56 95 LEU A O 1
ATOM 716 N N . ALA A 1 96 ? -24.496 -5.274 46.185 1.00 73.88 96 ALA A N 1
ATOM 717 C CA . ALA A 1 96 ? -23.820 -6.096 45.184 1.00 73.88 96 ALA A CA 1
ATOM 718 C C . ALA A 1 96 ? -24.445 -5.960 43.785 1.00 73.88 96 ALA A C 1
ATOM 720 O O . ALA A 1 96 ? -23.719 -5.880 42.797 1.00 73.88 96 ALA A O 1
ATOM 721 N N . ILE A 1 97 ? -25.779 -5.894 43.683 1.00 80.38 97 ILE A N 1
ATOM 722 C CA . ILE A 1 97 ? -26.472 -5.673 42.403 1.00 80.38 97 ILE A CA 1
ATOM 723 C C . ILE A 1 97 ? -26.165 -4.276 41.856 1.00 80.38 97 ILE A C 1
ATOM 725 O O . ILE A 1 97 ? -25.906 -4.129 40.663 1.00 80.38 97 ILE A O 1
ATOM 729 N N . GLU A 1 98 ? -26.189 -3.246 42.704 1.00 85.38 98 GLU A N 1
ATOM 730 C CA . GLU A 1 98 ? -25.914 -1.875 42.270 1.00 85.38 98 GLU A CA 1
ATOM 731 C C . GLU A 1 98 ? -24.460 -1.701 41.810 1.00 85.38 98 GLU A C 1
ATOM 733 O O . GLU A 1 98 ? -24.215 -1.079 40.775 1.00 85.38 98 GLU A O 1
ATOM 738 N N . ASP A 1 99 ? -23.509 -2.291 42.535 1.00 79.25 99 ASP A N 1
ATOM 739 C CA . ASP A 1 99 ? -22.091 -2.270 42.176 1.00 79.25 99 ASP A CA 1
ATOM 740 C C . ASP A 1 99 ? -21.817 -3.087 40.904 1.00 79.25 99 ASP A C 1
ATOM 742 O O . ASP A 1 99 ? -21.116 -2.630 40.002 1.00 79.25 99 ASP A O 1
ATOM 746 N N . SER A 1 100 ? -22.465 -4.250 40.757 1.00 70.56 100 SER A N 1
ATOM 747 C CA . SER A 1 100 ? -22.411 -5.038 39.522 1.00 70.56 100 SER A CA 1
ATOM 748 C C . SER A 1 100 ? -22.950 -4.254 38.328 1.00 70.56 100 SER A C 1
ATOM 750 O O . SER A 1 100 ? -22.333 -4.286 37.268 1.00 70.56 100 SER A O 1
ATOM 752 N N . ARG A 1 101 ? -24.061 -3.520 38.484 1.00 79.44 101 ARG A N 1
ATOM 753 C CA . ARG A 1 101 ? -24.644 -2.730 37.389 1.00 79.44 101 ARG A CA 1
ATOM 754 C C . ARG A 1 101 ? -23.734 -1.573 36.980 1.00 79.44 101 ARG A C 1
ATOM 756 O O . ARG A 1 101 ? -23.509 -1.371 35.792 1.00 79.44 101 ARG A O 1
ATOM 763 N N . LYS A 1 102 ? -23.163 -0.847 37.949 1.00 82.31 102 LYS A N 1
ATOM 764 C CA . LYS A 1 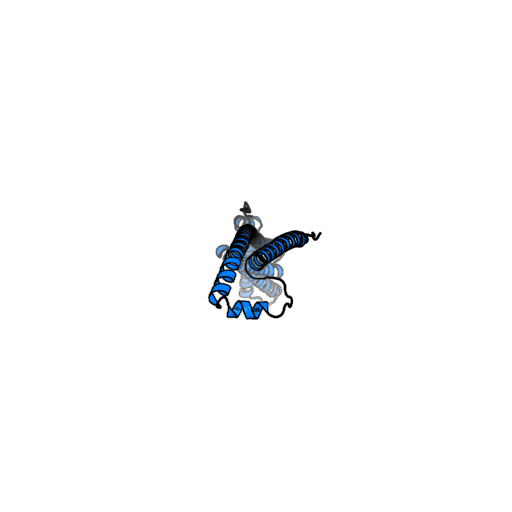102 ? -22.198 0.235 37.675 1.00 82.31 102 LYS A CA 1
ATOM 765 C C . LYS A 1 102 ? -20.942 -0.292 36.981 1.00 82.31 102 LYS A C 1
ATOM 767 O O . LYS A 1 102 ? -20.476 0.317 36.020 1.00 82.31 102 LYS A O 1
ATOM 772 N N . ASN A 1 103 ? -20.425 -1.436 37.427 1.00 77.81 103 ASN A N 1
ATOM 773 C CA . ASN A 1 103 ? -19.272 -2.078 36.801 1.00 77.81 103 ASN A CA 1
ATOM 774 C C . ASN A 1 103 ? -19.594 -2.595 35.393 1.00 77.81 103 ASN A C 1
ATOM 776 O O . ASN A 1 103 ? -18.764 -2.475 34.497 1.00 77.81 103 ASN A O 1
ATOM 780 N N . GLU A 1 104 ? -20.787 -3.139 35.161 1.00 79.12 104 GLU A N 1
ATOM 781 C CA . GLU A 1 104 ? -21.223 -3.570 33.832 1.00 79.12 104 GLU A CA 1
ATOM 782 C C . GLU A 1 104 ? -21.352 -2.385 32.865 1.00 79.12 104 GLU A C 1
ATOM 784 O O . GLU A 1 104 ? -20.783 -2.425 31.774 1.00 79.12 104 GLU A O 1
ATOM 789 N N . GLU A 1 105 ? -21.997 -1.292 33.284 1.00 80.75 105 GLU A N 1
ATOM 790 C CA . GLU A 1 105 ? -22.109 -0.056 32.496 1.00 80.75 105 GLU A CA 1
ATOM 791 C C . GLU A 1 105 ? -20.726 0.533 32.154 1.00 80.75 105 GLU A C 1
ATOM 793 O O . GLU A 1 105 ? -20.468 0.888 31.000 1.00 80.75 105 GLU A O 1
ATOM 798 N N . ALA A 1 106 ? -19.805 0.583 33.124 1.00 78.19 106 ALA A N 1
ATOM 799 C CA . ALA A 1 106 ? -18.436 1.046 32.900 1.00 78.19 106 ALA A CA 1
ATOM 800 C C . ALA A 1 106 ? -17.681 0.155 31.898 1.00 78.19 106 ALA A C 1
ATOM 802 O O . ALA A 1 106 ? -17.059 0.667 30.967 1.00 78.19 106 ALA A O 1
ATOM 803 N N . ARG A 1 107 ? -17.795 -1.175 32.024 1.00 76.50 107 ARG A N 1
ATOM 804 C CA . ARG A 1 107 ? -17.152 -2.133 31.108 1.00 76.50 107 ARG A CA 1
ATOM 805 C C . ARG A 1 107 ? -17.712 -2.055 29.693 1.00 76.50 107 ARG A C 1
ATOM 807 O O . ARG A 1 107 ? -16.947 -2.151 28.738 1.00 76.50 107 ARG A O 1
ATOM 814 N N . LEU A 1 108 ? -19.022 -1.864 29.540 1.00 81.19 108 LEU A N 1
ATOM 815 C CA . LEU A 1 108 ? -19.646 -1.673 28.228 1.00 81.19 108 LEU A CA 1
ATOM 816 C C . LEU A 1 108 ? -19.150 -0.386 27.563 1.00 81.19 108 LEU A C 1
ATOM 818 O O . LEU A 1 108 ? -18.823 -0.396 26.375 1.00 81.19 108 LEU A O 1
ATOM 822 N N . LYS A 1 109 ? -19.021 0.699 28.333 1.00 80.94 109 LYS A N 1
ATOM 823 C CA . LYS A 1 109 ? -18.471 1.964 27.837 1.00 80.94 109 LYS A CA 1
ATOM 824 C C . LYS A 1 109 ? -17.003 1.832 27.425 1.00 80.94 109 LYS A C 1
ATOM 826 O O . LYS A 1 1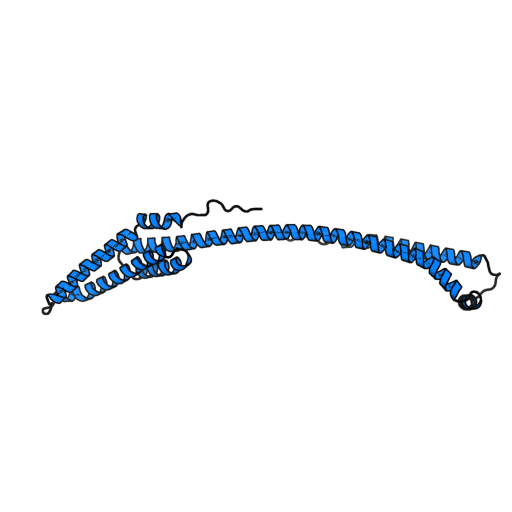09 ? -16.624 2.294 26.351 1.00 80.94 109 LYS A O 1
ATOM 831 N N . GLU A 1 110 ? -16.181 1.162 28.230 1.00 77.06 110 GLU A N 1
ATOM 832 C CA . GLU A 1 110 ? -14.785 0.871 27.884 1.00 77.06 110 GLU A CA 1
ATOM 833 C C . GLU A 1 110 ? -14.671 -0.015 26.638 1.00 77.06 110 GLU A C 1
ATOM 835 O O . GLU A 1 110 ? -13.847 0.252 25.765 1.00 77.06 110 GLU A O 1
ATOM 840 N N . ALA A 1 111 ? -15.520 -1.038 26.506 1.00 75.94 111 ALA A N 1
ATOM 841 C CA . ALA A 1 111 ? -15.554 -1.894 25.324 1.00 75.94 111 ALA A CA 1
ATOM 842 C C . ALA A 1 111 ? -15.932 -1.109 24.057 1.00 75.94 111 ALA A C 1
ATOM 844 O O . ALA A 1 111 ? -15.295 -1.290 23.018 1.00 75.94 111 ALA A O 1
ATOM 845 N N . ALA A 1 112 ? -16.910 -0.201 24.147 1.00 79.06 112 ALA A N 1
ATOM 846 C CA . ALA A 1 112 ? -17.302 0.671 23.041 1.00 79.06 112 ALA A CA 1
ATOM 847 C C . ALA A 1 112 ? -16.163 1.619 22.623 1.00 79.06 112 ALA A C 1
ATOM 849 O O . ALA A 1 112 ? -15.853 1.729 21.434 1.00 79.06 112 ALA A O 1
ATOM 850 N N . LEU A 1 113 ? -15.482 2.241 23.592 1.00 79.62 113 LEU A N 1
ATOM 851 C CA . LEU A 1 113 ? -14.320 3.098 23.339 1.00 79.62 113 LEU A CA 1
ATOM 852 C C . LEU A 1 113 ? -13.154 2.318 22.718 1.00 79.62 113 LEU A C 1
ATOM 854 O O . LEU A 1 113 ? -12.548 2.779 21.750 1.00 79.62 113 LEU A O 1
ATOM 858 N N . ASN A 1 114 ? -12.866 1.118 23.225 1.00 76.69 114 ASN A N 1
ATOM 859 C CA . ASN A 1 114 ? -11.829 0.246 22.676 1.00 76.69 114 ASN A CA 1
ATOM 860 C C . ASN A 1 114 ? -12.157 -0.181 21.245 1.00 76.69 114 ASN A C 1
ATOM 862 O O . ASN A 1 114 ? -11.283 -0.141 20.383 1.00 76.69 114 ASN A O 1
ATOM 866 N N . TYR A 1 115 ? -13.412 -0.529 20.961 1.00 78.94 115 TYR A N 1
ATOM 867 C CA . TYR A 1 115 ? -13.846 -0.871 19.609 1.00 78.94 115 TYR A CA 1
ATOM 868 C C . TYR A 1 115 ? -13.692 0.313 18.644 1.00 78.94 115 TYR A C 1
ATOM 870 O O . TYR A 1 115 ? -13.128 0.160 17.558 1.00 78.94 115 TYR A O 1
ATOM 878 N N . ALA A 1 116 ? -14.113 1.513 19.058 1.00 77.38 116 ALA A N 1
ATOM 879 C CA . ALA A 1 116 ? -13.931 2.735 18.276 1.00 77.38 116 ALA A CA 1
ATOM 880 C C . ALA A 1 116 ? -12.441 3.046 18.033 1.00 77.38 116 ALA A C 1
ATOM 882 O O . ALA A 1 116 ? -12.056 3.416 16.919 1.00 77.38 116 ALA A O 1
ATOM 883 N N . SER A 1 117 ? -11.589 2.843 19.042 1.00 79.88 117 SER A N 1
ATOM 884 C CA . SER A 1 117 ? -10.133 3.002 18.944 1.00 79.88 117 SER A CA 1
ATOM 885 C C . SER A 1 117 ? -9.512 2.000 17.965 1.00 79.88 117 SER A C 1
ATOM 887 O O . SER A 1 117 ? -8.781 2.399 17.061 1.00 79.88 117 SER A O 1
ATOM 889 N N . ILE A 1 118 ? -9.869 0.714 18.052 1.00 81.62 118 ILE A N 1
ATOM 890 C CA . ILE A 1 118 ? -9.394 -0.330 17.129 1.00 81.62 118 ILE A CA 1
ATOM 891 C C . ILE A 1 118 ? -9.804 -0.008 15.692 1.00 81.62 118 ILE A C 1
ATOM 893 O O . ILE A 1 118 ? -8.974 -0.068 14.786 1.00 81.62 118 ILE A O 1
ATOM 897 N N . GLN A 1 119 ? -11.063 0.381 15.472 1.00 83.81 119 GLN A N 1
ATOM 898 C CA . GLN A 1 119 ? -11.548 0.737 14.139 1.00 83.81 119 GLN A CA 1
ATOM 899 C C . GLN A 1 119 ? -10.798 1.950 13.570 1.00 83.81 119 GLN A C 1
ATOM 901 O O . GLN A 1 119 ? -10.496 1.999 12.376 1.00 83.81 119 GLN A O 1
ATOM 906 N N . THR A 1 120 ? -10.487 2.924 14.421 1.00 82.12 120 THR A N 1
ATOM 907 C CA . THR A 1 120 ? -9.720 4.119 14.056 1.00 82.12 120 THR A CA 1
ATOM 908 C C . THR A 1 120 ? -8.285 3.765 13.696 1.00 82.12 120 THR A C 1
ATOM 910 O O . THR A 1 120 ? -7.823 4.114 12.611 1.00 82.12 120 THR A O 1
ATOM 913 N N . ASN A 1 121 ? -7.611 2.999 14.552 1.00 85.50 121 ASN A N 1
ATOM 914 C CA . ASN A 1 121 ? -6.241 2.549 14.331 1.00 85.50 121 ASN A CA 1
ATOM 915 C C . ASN A 1 121 ? -6.132 1.705 13.061 1.00 85.50 121 ASN A C 1
ATOM 917 O O . ASN A 1 121 ? -5.201 1.886 12.284 1.00 85.50 121 ASN A O 1
ATOM 921 N N . HIS A 1 122 ? -7.118 0.843 12.798 1.00 87.81 122 HIS A N 1
ATOM 922 C CA . HIS A 1 122 ? -7.182 0.072 11.561 1.00 87.81 122 HIS A CA 1
ATOM 923 C C . HIS A 1 122 ? -7.293 0.977 10.323 1.00 87.81 122 HIS A C 1
ATOM 925 O O . HIS A 1 122 ? -6.591 0.764 9.338 1.00 87.81 122 HIS A O 1
ATOM 931 N N . LYS A 1 123 ? -8.143 2.012 10.364 1.00 87.50 123 LYS A N 1
ATOM 932 C CA . LYS A 1 123 ? -8.293 2.966 9.250 1.00 87.50 123 LYS A CA 1
ATOM 933 C C . LYS A 1 123 ? -7.019 3.778 9.002 1.00 87.50 123 LYS A C 1
ATOM 935 O O . LYS A 1 123 ? -6.660 3.970 7.844 1.00 87.50 123 LYS A O 1
ATOM 940 N N . ILE A 1 124 ? -6.343 4.224 10.062 1.00 89.62 124 ILE A N 1
ATOM 941 C CA . ILE A 1 124 ? -5.068 4.952 9.964 1.00 89.62 124 ILE A CA 1
ATOM 942 C C . ILE A 1 124 ? -3.985 4.038 9.386 1.00 89.62 124 ILE A C 1
ATOM 944 O O . ILE A 1 124 ? -3.362 4.392 8.392 1.00 89.62 124 ILE A O 1
ATOM 948 N N . ALA A 1 125 ? -3.835 2.823 9.921 1.00 90.94 125 ALA A N 1
ATOM 949 C CA . ALA A 1 125 ? -2.859 1.858 9.422 1.00 90.94 125 ALA A CA 1
ATOM 950 C C . ALA A 1 125 ? -3.088 1.515 7.940 1.00 90.94 125 ALA A C 1
ATOM 952 O O . ALA A 1 125 ? -2.134 1.417 7.169 1.00 90.94 125 ALA A O 1
ATOM 953 N N . LEU A 1 126 ? -4.350 1.372 7.520 1.00 92.06 126 LEU A N 1
ATOM 954 C CA . LEU A 1 126 ? -4.697 1.146 6.118 1.00 92.06 126 LEU A CA 1
ATOM 955 C C . LEU A 1 126 ? -4.313 2.342 5.235 1.00 92.06 126 LEU A C 1
ATOM 957 O O . LEU A 1 126 ? -3.772 2.147 4.147 1.00 92.06 126 LEU A O 1
ATOM 961 N N . TYR A 1 127 ? -4.574 3.567 5.695 1.00 94.19 127 TYR A N 1
ATOM 962 C CA . TYR A 1 127 ? -4.174 4.785 4.991 1.00 94.19 127 TYR A CA 1
ATOM 963 C C . TYR A 1 127 ? -2.650 4.886 4.851 1.00 94.19 127 TYR A C 1
ATOM 965 O O . TYR A 1 127 ? -2.156 5.096 3.746 1.00 94.19 127 TYR A O 1
ATOM 973 N N . ASP A 1 128 ? -1.902 4.655 5.929 1.00 94.56 128 ASP A N 1
ATOM 974 C CA . ASP A 1 128 ? -0.438 4.722 5.919 1.00 94.56 128 ASP A CA 1
ATOM 975 C C . ASP A 1 128 ? 0.165 3.706 4.945 1.00 94.56 128 ASP A C 1
ATOM 977 O O . ASP A 1 128 ? 1.082 4.024 4.188 1.00 94.56 128 ASP A O 1
ATOM 981 N N . LYS A 1 129 ? -0.391 2.490 4.898 1.00 95.31 129 LYS A N 1
ATOM 982 C CA . LYS A 1 129 ? 0.028 1.461 3.938 1.00 95.31 129 LYS A CA 1
ATOM 983 C C . LYS A 1 129 ? -0.274 1.853 2.494 1.00 95.31 129 LYS A C 1
ATOM 985 O O . LYS A 1 129 ? 0.568 1.661 1.622 1.00 95.31 129 LYS A O 1
ATOM 990 N N . ARG A 1 130 ? -1.443 2.443 2.234 1.00 96.50 130 ARG A N 1
ATOM 991 C CA . ARG A 1 130 ? -1.802 2.960 0.904 1.00 96.50 130 ARG A CA 1
ATOM 992 C C . ARG A 1 130 ? -0.875 4.085 0.462 1.00 96.50 130 ARG A C 1
ATOM 994 O O . ARG A 1 130 ? -0.404 4.066 -0.676 1.00 96.50 130 ARG A O 1
ATOM 1001 N N . LYS A 1 131 ? -0.584 5.021 1.366 1.00 96.50 131 LYS A N 1
ATOM 1002 C CA . LYS A 1 131 ? 0.352 6.119 1.129 1.00 96.50 131 LYS A CA 1
ATOM 1003 C C . LYS A 1 131 ? 1.763 5.601 0.852 1.00 96.50 131 LYS A C 1
ATOM 1005 O O . LYS A 1 131 ? 2.393 6.071 -0.081 1.00 96.50 131 LYS A O 1
ATOM 1010 N N . LEU A 1 132 ? 2.225 4.587 1.584 1.00 97.38 132 LEU A N 1
ATOM 1011 C CA . LEU A 1 132 ? 3.539 3.979 1.361 1.00 97.38 132 LEU A CA 1
ATOM 1012 C C . LEU A 1 132 ? 3.700 3.420 -0.062 1.00 97.38 132 LEU A C 1
ATOM 1014 O O . LEU A 1 132 ? 4.745 3.611 -0.678 1.00 97.38 132 LEU A O 1
ATOM 1018 N N . VAL A 1 133 ? 2.674 2.749 -0.597 1.00 98.25 133 VAL A N 1
ATOM 1019 C CA . VAL A 1 133 ? 2.682 2.273 -1.993 1.00 98.25 133 VAL A CA 1
ATOM 1020 C C . VAL A 1 133 ? 2.795 3.450 -2.961 1.00 98.25 133 VAL A C 1
ATOM 1022 O O . VAL A 1 133 ? 3.622 3.410 -3.866 1.00 98.25 133 VAL A O 1
ATOM 1025 N N . PHE A 1 134 ? 2.000 4.503 -2.753 1.00 98.06 134 PHE A N 1
ATOM 1026 C CA . PHE A 1 134 ? 2.042 5.709 -3.582 1.00 98.06 134 PHE A CA 1
ATOM 1027 C C . PHE A 1 134 ? 3.425 6.375 -3.553 1.00 98.06 134 PHE A C 1
ATOM 1029 O O . PHE A 1 134 ? 3.992 6.645 -4.609 1.00 98.06 134 PHE A O 1
ATOM 1036 N N . ASP A 1 135 ? 4.001 6.560 -2.364 1.00 97.56 135 ASP A N 1
ATOM 1037 C CA . ASP A 1 135 ? 5.320 7.171 -2.178 1.00 97.56 135 ASP A CA 1
ATOM 1038 C C . ASP A 1 135 ? 6.421 6.353 -2.886 1.00 97.56 135 ASP A C 1
ATOM 1040 O O . ASP A 1 135 ? 7.319 6.925 -3.500 1.00 97.56 135 ASP A O 1
ATOM 1044 N N . ARG A 1 136 ? 6.337 5.014 -2.875 1.00 98.00 136 ARG A N 1
ATOM 1045 C CA . ARG A 1 136 ? 7.274 4.145 -3.615 1.00 98.00 136 ARG A CA 1
ATOM 1046 C C . ARG A 1 136 ? 7.137 4.261 -5.128 1.00 98.00 136 ARG A C 1
ATOM 1048 O O . ARG A 1 136 ? 8.146 4.228 -5.826 1.00 98.00 136 ARG A O 1
ATOM 1055 N N . LEU A 1 137 ? 5.912 4.377 -5.641 1.00 98.06 137 LEU A N 1
ATOM 1056 C CA . LEU A 1 137 ? 5.679 4.588 -7.073 1.00 98.06 137 LEU A CA 1
ATOM 1057 C C . LEU A 1 137 ? 6.195 5.959 -7.520 1.00 98.06 137 LEU A C 1
ATOM 1059 O O . LEU A 1 137 ? 6.807 6.055 -8.579 1.00 98.06 137 LEU A O 1
ATOM 1063 N N . MET A 1 138 ? 6.002 6.990 -6.695 1.00 96.75 138 MET A N 1
ATOM 1064 C CA . MET A 1 138 ? 6.574 8.320 -6.915 1.00 96.75 138 MET A CA 1
ATOM 1065 C C . MET A 1 138 ? 8.104 8.273 -6.945 1.00 96.75 138 MET A C 1
ATOM 1067 O O . MET A 1 138 ? 8.698 8.751 -7.906 1.00 96.75 138 MET A O 1
ATOM 1071 N N . ALA A 1 139 ? 8.737 7.630 -5.958 1.00 95.75 139 ALA A N 1
ATOM 1072 C CA . ALA A 1 139 ? 10.192 7.471 -5.916 1.00 95.75 139 ALA A CA 1
ATOM 1073 C C . ALA A 1 139 ? 10.727 6.722 -7.150 1.00 95.75 139 ALA A C 1
ATOM 1075 O O . ALA A 1 139 ? 11.680 7.170 -7.782 1.00 95.75 139 ALA A O 1
ATOM 1076 N N . ALA A 1 140 ? 10.066 5.632 -7.558 1.00 96.25 140 ALA A N 1
ATOM 1077 C CA . ALA A 1 140 ? 10.410 4.922 -8.789 1.00 96.25 140 ALA A CA 1
ATOM 1078 C C . ALA A 1 140 ? 10.260 5.813 -10.037 1.00 96.25 140 ALA A C 1
ATOM 1080 O O . ALA A 1 140 ? 11.075 5.736 -10.955 1.00 96.25 140 ALA A O 1
ATOM 1081 N N . GLY A 1 141 ? 9.233 6.666 -10.074 1.00 95.75 141 GLY A N 1
ATOM 1082 C CA . GLY A 1 141 ? 9.027 7.644 -11.138 1.00 95.75 141 GLY A CA 1
ATOM 1083 C C . GLY A 1 141 ? 10.133 8.695 -11.205 1.00 95.75 141 GLY A C 1
ATOM 1084 O O . GLY A 1 141 ? 10.620 8.981 -12.295 1.00 95.75 141 GLY A O 1
ATOM 1085 N N . GLU A 1 142 ? 10.556 9.240 -10.063 1.00 94.38 142 GLU A N 1
ATOM 1086 C CA . GLU A 1 142 ? 11.657 10.210 -9.967 1.00 94.38 142 GLU A CA 1
ATOM 1087 C C . GLU A 1 142 ? 12.994 9.605 -10.409 1.00 94.38 142 GLU A C 1
ATOM 1089 O O . GLU A 1 142 ? 13.714 10.210 -11.205 1.00 94.38 142 GLU A O 1
ATOM 1094 N N . GLU A 1 143 ? 13.306 8.391 -9.951 1.00 93.00 143 GLU A N 1
ATOM 1095 C CA . GLU A 1 143 ? 14.525 7.675 -10.339 1.00 93.00 143 GLU A CA 1
ATOM 1096 C C . GLU A 1 143 ? 14.559 7.384 -11.841 1.00 93.00 143 GLU A C 1
ATOM 1098 O O . GLU A 1 143 ? 15.572 7.638 -12.496 1.00 93.00 143 GLU A O 1
ATOM 1103 N N . LEU A 1 144 ? 13.430 6.949 -12.412 1.00 92.56 144 LEU A N 1
ATOM 1104 C CA . LEU A 1 144 ? 13.295 6.688 -13.844 1.00 92.56 144 LEU A CA 1
ATOM 1105 C C . LEU A 1 144 ? 13.645 7.914 -14.706 1.00 92.56 144 LEU A C 1
ATOM 1107 O O . LEU A 1 144 ? 14.170 7.745 -15.809 1.00 92.56 144 LEU A O 1
ATOM 1111 N N . MET A 1 145 ? 13.386 9.136 -14.217 1.00 87.06 145 MET A N 1
ATOM 1112 C CA . MET A 1 145 ? 13.755 10.373 -14.922 1.00 87.06 145 MET A CA 1
ATOM 1113 C C . MET A 1 145 ? 15.264 10.544 -15.052 1.00 87.06 145 MET A C 1
ATOM 1115 O O . MET A 1 145 ? 15.732 11.126 -16.032 1.00 87.06 145 MET A O 1
ATOM 1119 N N . ALA A 1 146 ? 16.016 10.071 -14.059 1.00 87.94 146 ALA A N 1
ATOM 1120 C CA . ALA A 1 146 ? 17.464 10.145 -14.055 1.00 87.94 146 ALA A CA 1
ATOM 1121 C C . ALA A 1 146 ? 18.064 8.985 -14.853 1.00 87.94 146 ALA A C 1
ATOM 1123 O O . ALA A 1 146 ? 18.804 9.226 -15.802 1.00 87.94 146 ALA A O 1
ATOM 1124 N N . ASN A 1 147 ? 17.754 7.745 -14.463 1.00 85.69 147 ASN A N 1
ATOM 1125 C CA . ASN A 1 147 ? 18.154 6.499 -15.116 1.00 85.69 147 ASN A CA 1
ATOM 1126 C C . ASN A 1 147 ? 17.413 5.317 -14.477 1.00 85.69 147 ASN A C 1
ATOM 1128 O O . ASN A 1 147 ? 17.126 5.326 -13.286 1.00 85.69 147 ASN A O 1
ATOM 1132 N N . VAL A 1 148 ? 17.194 4.242 -15.237 1.00 86.31 148 VAL A N 1
ATOM 1133 C CA . VAL A 1 148 ? 16.662 2.990 -14.675 1.00 86.31 148 VAL A CA 1
ATOM 1134 C C . VAL A 1 148 ? 17.749 2.315 -13.843 1.00 86.31 148 VAL A C 1
ATOM 1136 O O . VAL A 1 148 ? 18.719 1.791 -14.397 1.00 86.31 148 VAL A O 1
ATOM 1139 N N . THR A 1 149 ? 17.585 2.312 -12.525 1.00 91.00 149 THR A N 1
ATOM 1140 C CA . THR A 1 149 ? 18.478 1.619 -11.590 1.00 91.00 149 THR A CA 1
ATOM 1141 C C . THR A 1 149 ? 17.827 0.339 -11.069 1.00 91.00 149 THR A C 1
ATOM 1143 O O . THR A 1 149 ? 16.633 0.089 -11.261 1.00 91.00 149 THR A O 1
ATOM 1146 N N . ASP A 1 150 ? 18.617 -0.498 -10.394 1.00 91.12 150 ASP A N 1
ATOM 1147 C CA . ASP A 1 150 ? 18.071 -1.657 -9.687 1.00 91.12 150 ASP A CA 1
ATOM 1148 C C . ASP A 1 150 ? 17.134 -1.213 -8.540 1.00 91.12 150 ASP A C 1
ATOM 1150 O O . ASP A 1 150 ? 16.159 -1.908 -8.250 1.00 91.12 150 ASP A O 1
ATOM 1154 N N . ASP A 1 151 ? 17.351 -0.023 -7.963 1.00 92.62 151 ASP A N 1
ATOM 1155 C CA . ASP A 1 151 ? 16.478 0.567 -6.938 1.00 92.62 151 ASP A CA 1
ATOM 1156 C C . ASP A 1 151 ? 15.072 0.855 -7.482 1.00 92.62 151 ASP A C 1
ATOM 1158 O O . ASP A 1 151 ? 14.082 0.554 -6.812 1.00 92.62 151 ASP A O 1
ATOM 1162 N N . THR A 1 152 ? 14.956 1.296 -8.738 1.00 92.94 152 THR A N 1
ATOM 1163 C CA . THR A 1 152 ? 13.655 1.521 -9.387 1.00 92.94 152 THR A CA 1
ATOM 1164 C C . THR A 1 152 ? 12.848 0.223 -9.465 1.00 92.94 152 THR A C 1
ATOM 1166 O O . THR A 1 152 ? 11.655 0.197 -9.150 1.00 92.94 152 THR A O 1
ATOM 1169 N N . LEU A 1 153 ? 13.504 -0.889 -9.823 1.00 94.62 153 LEU A N 1
ATOM 1170 C CA . LEU A 1 153 ? 12.880 -2.216 -9.855 1.00 94.62 153 LEU A CA 1
ATOM 1171 C C . LEU A 1 153 ? 12.495 -2.697 -8.452 1.00 94.62 153 LEU A C 1
ATOM 1173 O O . LEU A 1 153 ? 11.425 -3.285 -8.273 1.00 94.62 153 LEU A O 1
ATOM 1177 N N . VAL A 1 154 ? 13.346 -2.447 -7.453 1.00 95.94 154 VAL A N 1
ATOM 1178 C CA . VAL A 1 154 ? 13.059 -2.774 -6.050 1.00 95.94 154 VAL A CA 1
ATOM 1179 C C . VAL A 1 154 ? 11.839 -1.996 -5.559 1.00 95.94 154 VAL A C 1
ATOM 1181 O O . VAL A 1 154 ? 10.927 -2.604 -4.999 1.00 95.94 154 VAL A O 1
ATOM 1184 N N . ASN A 1 155 ? 11.773 -0.691 -5.821 1.00 96.12 155 ASN A N 1
ATOM 1185 C CA . ASN A 1 155 ? 10.653 0.164 -5.437 1.00 96.12 155 ASN A CA 1
ATOM 1186 C C . ASN A 1 155 ? 9.341 -0.290 -6.090 1.00 96.12 155 ASN A C 1
ATOM 1188 O O . ASN A 1 155 ? 8.344 -0.450 -5.384 1.00 96.12 155 ASN A O 1
ATOM 1192 N N . LEU A 1 156 ? 9.341 -0.596 -7.394 1.00 97.25 156 LEU A N 1
ATOM 1193 C CA . LEU A 1 156 ? 8.161 -1.125 -8.093 1.00 97.25 156 LEU A CA 1
ATOM 1194 C C . LEU A 1 156 ? 7.726 -2.495 -7.555 1.00 97.25 156 LEU A C 1
ATOM 1196 O O . LEU A 1 156 ? 6.539 -2.727 -7.327 1.00 97.25 156 LEU A O 1
ATOM 1200 N N . LYS A 1 157 ? 8.677 -3.396 -7.289 1.00 97.69 157 LYS A N 1
ATOM 1201 C CA . LYS A 1 157 ? 8.391 -4.723 -6.725 1.00 97.69 157 LYS A CA 1
ATOM 1202 C C . LYS A 1 157 ? 7.795 -4.630 -5.320 1.00 97.69 157 LYS A C 1
ATOM 1204 O O . LYS A 1 157 ? 6.828 -5.320 -5.005 1.00 97.69 157 LYS A O 1
ATOM 1209 N N . LEU A 1 158 ? 8.361 -3.772 -4.477 1.00 97.25 158 LEU A N 1
ATOM 1210 C CA . LEU A 1 158 ? 7.870 -3.527 -3.126 1.00 97.25 158 LEU A CA 1
ATOM 1211 C C . LEU A 1 158 ? 6.508 -2.820 -3.133 1.00 97.25 158 LEU A C 1
ATOM 1213 O O . LEU A 1 158 ? 5.660 -3.129 -2.298 1.00 97.25 158 LEU A O 1
ATOM 1217 N N . ALA A 1 159 ? 6.280 -1.891 -4.064 1.00 98.00 159 ALA A N 1
ATOM 1218 C CA . ALA A 1 159 ? 4.974 -1.269 -4.264 1.00 98.00 159 ALA A CA 1
ATOM 1219 C C . ALA A 1 159 ? 3.918 -2.310 -4.661 1.00 98.00 159 ALA A C 1
ATOM 1221 O O . ALA A 1 159 ? 2.833 -2.310 -4.088 1.00 98.00 159 ALA A O 1
ATOM 1222 N N . PHE A 1 160 ? 4.251 -3.235 -5.568 1.00 98.12 160 PHE A N 1
ATOM 1223 C CA . PHE A 1 160 ? 3.359 -4.327 -5.962 1.00 98.12 160 PHE A CA 1
ATOM 1224 C C . PHE A 1 160 ? 2.988 -5.235 -4.782 1.00 98.12 160 PHE A C 1
ATOM 1226 O O . PHE A 1 160 ? 1.805 -5.473 -4.553 1.00 98.12 160 PHE A O 1
ATOM 1233 N N . TYR A 1 161 ? 3.965 -5.699 -3.994 1.00 97.56 161 TYR A N 1
ATOM 1234 C CA . TYR A 1 161 ? 3.675 -6.564 -2.844 1.00 97.56 161 TYR A CA 1
ATOM 1235 C C . TYR A 1 161 ? 2.810 -5.886 -1.788 1.00 97.56 161 TYR A C 1
ATOM 1237 O O . TYR A 1 161 ? 1.866 -6.497 -1.296 1.00 97.56 161 TYR A O 1
ATOM 1245 N N . ASP A 1 162 ? 3.087 -4.626 -1.458 1.00 97.06 162 ASP A N 1
ATOM 1246 C CA . ASP A 1 162 ? 2.251 -3.907 -0.497 1.00 97.06 162 ASP A CA 1
ATOM 1247 C C . ASP A 1 162 ? 0.852 -3.624 -1.069 1.00 97.06 162 ASP A C 1
ATOM 1249 O O . ASP A 1 162 ? -0.131 -3.640 -0.325 1.00 97.06 162 ASP A O 1
ATOM 1253 N N . ALA A 1 163 ? 0.732 -3.427 -2.387 1.00 97.44 163 ALA A N 1
ATOM 1254 C CA . ALA A 1 163 ? -0.546 -3.165 -3.037 1.00 97.44 163 ALA A CA 1
ATOM 1255 C C . ALA A 1 163 ? -1.522 -4.345 -2.977 1.00 97.44 163 ALA A C 1
ATOM 1257 O O . ALA A 1 163 ? -2.721 -4.103 -2.825 1.00 97.44 163 ALA A O 1
ATOM 1258 N N . GLN A 1 164 ? -1.023 -5.587 -3.004 1.00 96.69 164 GLN A N 1
ATOM 1259 C CA . GLN A 1 164 ? -1.838 -6.809 -2.889 1.00 96.69 164 GLN A CA 1
ATOM 1260 C C . GLN A 1 164 ? -2.717 -6.842 -1.633 1.00 96.69 164 GLN A C 1
ATOM 1262 O O . GLN A 1 164 ? -3.747 -7.510 -1.604 1.00 96.69 164 GLN A O 1
ATOM 1267 N N . PHE A 1 165 ? -2.326 -6.116 -0.584 1.00 94.31 165 PHE A N 1
ATOM 1268 C CA . PHE A 1 165 ? -3.049 -6.106 0.684 1.00 94.31 165 PHE A CA 1
ATOM 1269 C C . PHE A 1 165 ? -4.018 -4.933 0.839 1.00 94.31 165 PHE A C 1
ATOM 1271 O O . PHE A 1 165 ? -4.898 -4.988 1.697 1.00 94.31 165 PHE A O 1
ATOM 1278 N N . VAL A 1 166 ? -3.844 -3.844 0.081 1.00 95.75 166 VAL A N 1
ATOM 1279 C CA . VAL A 1 166 ? -4.524 -2.567 0.379 1.00 95.75 166 VAL A CA 1
ATOM 1280 C C . VAL A 1 166 ? -5.301 -1.956 -0.781 1.00 95.75 166 VAL A C 1
ATOM 1282 O O . VAL A 1 166 ? -6.115 -1.050 -0.539 1.00 95.75 166 VAL A O 1
ATOM 1285 N N . TYR A 1 167 ? -5.081 -2.451 -2.001 1.00 96.00 167 TYR A N 1
ATOM 1286 C CA . TYR A 1 167 ? -5.736 -1.997 -3.224 1.00 96.00 167 TYR A CA 1
ATOM 1287 C C . TYR A 1 167 ? -6.521 -3.121 -3.910 1.00 96.00 167 TYR A C 1
ATOM 1289 O O . TYR A 1 167 ? -6.191 -4.290 -3.729 1.00 96.00 167 TYR A O 1
ATOM 1297 N N . PRO A 1 168 ? -7.558 -2.781 -4.692 1.00 96.56 168 PRO A N 1
ATOM 1298 C CA . PRO A 1 168 ? -8.275 -3.743 -5.528 1.00 96.56 168 PRO A CA 1
ATOM 1299 C C . PRO A 1 168 ? -7.424 -4.266 -6.697 1.00 96.56 168 PRO A C 1
ATOM 1301 O O . PRO A 1 168 ? -6.406 -3.669 -7.056 1.00 96.56 168 PRO A O 1
ATOM 1304 N N . ASP A 1 169 ? -7.866 -5.379 -7.286 1.00 97.50 169 ASP A N 1
ATOM 1305 C CA . ASP A 1 169 ? -7.133 -6.132 -8.313 1.00 97.50 169 ASP A CA 1
ATOM 1306 C C . ASP A 1 169 ? -6.783 -5.285 -9.547 1.00 97.50 169 ASP A C 1
ATOM 1308 O O . ASP A 1 169 ? -5.682 -5.402 -10.071 1.00 97.50 169 ASP A O 1
ATOM 1312 N N . ASP A 1 170 ? -7.641 -4.348 -9.961 1.00 97.75 170 ASP A N 1
ATOM 1313 C CA . ASP A 1 170 ? -7.393 -3.465 -11.112 1.00 97.75 170 ASP A CA 1
ATOM 1314 C C . ASP A 1 170 ? -6.169 -2.553 -10.912 1.00 97.75 170 ASP A C 1
ATOM 1316 O O . ASP A 1 170 ? -5.399 -2.290 -11.840 1.00 97.75 170 ASP A O 1
ATOM 1320 N N . VAL A 1 171 ? -5.961 -2.071 -9.684 1.00 97.62 171 VAL A N 1
ATOM 1321 C CA . VAL A 1 171 ? -4.779 -1.278 -9.328 1.00 97.62 171 VAL A CA 1
ATOM 1322 C C . VAL A 1 171 ? -3.554 -2.183 -9.228 1.00 97.62 171 VAL A C 1
ATOM 1324 O O . VAL A 1 171 ? -2.474 -1.788 -9.666 1.00 97.62 171 VAL A O 1
ATOM 1327 N N . GLN A 1 172 ? -3.709 -3.394 -8.687 1.00 97.69 172 GLN A N 1
ATOM 1328 C CA . GLN A 1 172 ? -2.617 -4.364 -8.579 1.00 97.69 172 GLN A CA 1
ATOM 1329 C C . GLN A 1 172 ? -2.105 -4.796 -9.959 1.00 97.69 172 GLN A C 1
ATOM 1331 O O . GLN A 1 172 ? -0.898 -4.760 -10.192 1.00 97.69 172 GLN A O 1
ATOM 1336 N N . GLU A 1 173 ? -3.004 -5.148 -10.880 1.00 98.25 173 GLU A N 1
ATOM 1337 C CA . GLU A 1 173 ? -2.690 -5.504 -12.268 1.00 98.25 173 GLU A CA 1
ATOM 1338 C C . GLU A 1 173 ? -2.002 -4.348 -12.996 1.00 98.25 173 GLU A C 1
ATOM 1340 O O . GLU A 1 173 ? -1.025 -4.547 -13.719 1.00 98.25 173 GLU A O 1
ATOM 1345 N N . TRP A 1 174 ? -2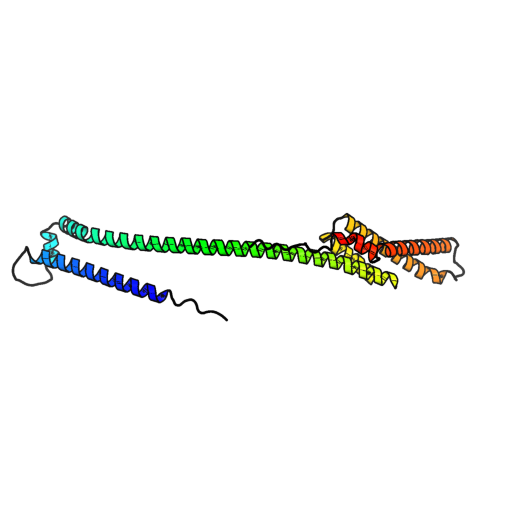.453 -3.115 -12.756 1.00 98.19 174 TRP A N 1
ATOM 1346 C CA . TRP A 1 174 ? -1.793 -1.941 -13.313 1.00 98.19 174 TRP A CA 1
ATOM 1347 C C . TRP A 1 174 ? -0.362 -1.781 -12.776 1.00 98.19 174 TRP A C 1
ATOM 1349 O O . TRP A 1 174 ? 0.559 -1.636 -13.577 1.00 98.19 174 TRP A O 1
ATOM 1359 N N . ILE A 1 175 ? -0.131 -1.885 -11.460 1.00 98.19 175 ILE A N 1
ATOM 1360 C CA . ILE A 1 175 ? 1.232 -1.826 -10.893 1.00 98.19 175 ILE A CA 1
ATOM 1361 C C . ILE A 1 175 ? 2.099 -2.972 -11.440 1.00 98.19 175 ILE A C 1
ATOM 1363 O O . ILE A 1 175 ? 3.267 -2.754 -11.767 1.00 98.19 175 ILE A O 1
ATOM 1367 N N . LEU A 1 176 ? 1.534 -4.174 -11.584 1.00 98.00 176 LEU A N 1
ATOM 1368 C CA . LEU A 1 176 ? 2.224 -5.317 -12.180 1.00 98.00 176 LEU A CA 1
ATOM 1369 C C . LEU A 1 176 ? 2.658 -5.019 -13.619 1.00 98.00 176 LEU A C 1
ATOM 1371 O O . LEU A 1 176 ? 3.806 -5.281 -13.965 1.00 98.00 176 LEU A O 1
ATOM 1375 N N . SER A 1 177 ? 1.798 -4.393 -14.426 1.00 98.31 177 SER A N 1
ATOM 1376 C CA . SER A 1 177 ? 2.150 -4.011 -15.799 1.00 98.31 177 SER A CA 1
ATOM 1377 C C . SER A 1 177 ? 3.332 -3.031 -15.855 1.00 98.31 177 SER A C 1
ATOM 1379 O O . SER A 1 177 ? 4.180 -3.124 -16.747 1.00 98.31 177 SER A O 1
ATOM 1381 N N . LEU A 1 178 ? 3.452 -2.127 -14.874 1.00 97.94 178 LEU A N 1
ATOM 1382 C CA . LEU A 1 178 ? 4.601 -1.223 -14.751 1.00 97.94 178 LEU A CA 1
ATOM 1383 C C . LEU A 1 178 ? 5.866 -1.983 -14.353 1.00 97.94 178 LEU A C 1
ATOM 1385 O O . LEU A 1 178 ? 6.928 -1.768 -14.937 1.00 97.94 178 LEU A O 1
ATOM 1389 N N . LEU A 1 179 ? 5.755 -2.910 -13.401 1.00 97.19 179 LEU A N 1
ATOM 1390 C CA . LEU A 1 179 ? 6.861 -3.773 -13.006 1.00 97.19 179 LEU A CA 1
ATOM 1391 C C . LEU A 1 179 ? 7.362 -4.611 -14.197 1.00 97.19 179 LEU A C 1
ATOM 1393 O O . LEU A 1 179 ? 8.555 -4.602 -14.490 1.00 97.19 179 LEU A O 1
ATOM 1397 N N . GLU A 1 180 ? 6.472 -5.258 -14.948 1.00 97.50 180 GLU A N 1
ATOM 1398 C CA . GLU A 1 180 ? 6.824 -6.014 -16.158 1.00 97.50 180 GLU A CA 1
ATOM 1399 C C . GLU A 1 180 ? 7.471 -5.125 -17.227 1.00 97.50 180 GLU A C 1
ATOM 1401 O O . GLU A 1 180 ? 8.495 -5.491 -17.809 1.00 97.50 180 GLU A O 1
ATOM 1406 N N . THR A 1 181 ? 6.928 -3.925 -17.448 1.00 97.75 181 THR A N 1
ATOM 1407 C CA . THR A 1 181 ? 7.488 -2.958 -18.403 1.00 97.75 181 THR A CA 1
ATOM 1408 C C . THR A 1 181 ? 8.892 -2.514 -17.989 1.00 97.75 181 THR A C 1
ATOM 1410 O O . THR A 1 181 ? 9.784 -2.433 -18.834 1.00 97.75 181 THR A O 1
ATOM 1413 N N . SER A 1 182 ? 9.137 -2.296 -16.695 1.00 96.12 182 SER A N 1
ATOM 1414 C CA . SER A 1 182 ? 10.472 -1.953 -16.188 1.00 96.12 182 SER A CA 1
ATOM 1415 C C . SER A 1 182 ? 11.480 -3.101 -16.324 1.00 96.12 182 SER A C 1
ATOM 1417 O O . SER A 1 182 ? 12.627 -2.863 -16.708 1.00 96.12 182 SER A O 1
ATOM 1419 N N . PHE A 1 183 ? 11.060 -4.357 -16.129 1.00 96.12 183 PHE A N 1
ATOM 1420 C CA . PHE A 1 183 ? 11.909 -5.516 -16.419 1.00 96.12 183 PHE A CA 1
ATOM 1421 C C . PHE A 1 183 ? 12.262 -5.608 -17.904 1.00 96.12 183 PHE A C 1
ATOM 1423 O O . PHE A 1 183 ? 13.427 -5.821 -18.245 1.00 96.12 183 PHE A O 1
ATOM 1430 N N . ARG A 1 184 ? 11.283 -5.407 -18.796 1.00 96.75 184 ARG A N 1
ATOM 1431 C CA . ARG A 1 184 ? 11.523 -5.368 -20.246 1.00 96.75 184 ARG A CA 1
ATOM 1432 C C . ARG A 1 184 ? 12.517 -4.272 -20.614 1.00 96.75 184 ARG A C 1
ATOM 1434 O O . ARG A 1 184 ? 13.480 -4.560 -21.320 1.00 96.75 184 ARG A O 1
ATOM 1441 N N . LEU A 1 185 ? 12.350 -3.069 -20.068 1.00 96.31 185 LEU A N 1
ATOM 1442 C CA . LEU A 1 185 ? 13.283 -1.961 -20.259 1.00 96.31 185 LEU A CA 1
ATOM 1443 C C . LEU A 1 185 ? 14.707 -2.330 -19.820 1.00 96.31 185 LEU A C 1
ATOM 1445 O O . LEU A 1 185 ? 15.660 -2.146 -20.576 1.00 96.31 185 LEU A O 1
ATOM 1449 N N . ARG A 1 186 ? 14.863 -2.925 -18.631 1.00 95.19 186 ARG A N 1
ATOM 1450 C CA . ARG A 1 186 ? 16.169 -3.364 -18.116 1.00 95.19 186 ARG A CA 1
ATOM 1451 C C . ARG A 1 186 ? 16.837 -4.399 -19.023 1.00 95.19 186 ARG A C 1
ATOM 1453 O O . ARG A 1 186 ? 18.054 -4.331 -19.213 1.00 95.19 186 ARG A O 1
ATOM 1460 N N . MET A 1 187 ? 16.061 -5.336 -19.573 1.00 95.75 187 MET A N 1
ATOM 1461 C CA . MET A 1 187 ? 16.558 -6.325 -20.533 1.00 95.75 187 MET A CA 1
ATOM 1462 C C . MET A 1 187 ? 17.052 -5.660 -21.821 1.00 95.75 187 MET A C 1
ATOM 1464 O O . MET A 1 187 ? 18.163 -5.969 -22.252 1.00 95.75 187 MET A O 1
ATOM 1468 N N . GLN A 1 188 ? 16.291 -4.714 -22.388 1.00 97.56 188 GLN A N 1
ATOM 1469 C CA . GLN A 1 188 ? 16.710 -3.999 -23.601 1.00 97.56 188 GLN A CA 1
ATOM 1470 C C . GLN A 1 188 ? 17.973 -3.169 -23.369 1.00 97.56 188 GLN A C 1
ATOM 1472 O O . GLN A 1 188 ? 18.918 -3.266 -24.147 1.00 97.56 188 GLN A O 1
ATOM 1477 N N . LEU A 1 189 ? 18.058 -2.444 -22.249 1.00 95.69 189 LEU A N 1
ATOM 1478 C CA . LEU A 1 189 ? 19.266 -1.697 -21.880 1.00 95.69 189 LEU A CA 1
ATOM 1479 C C . LEU A 1 189 ? 20.494 -2.611 -21.757 1.00 95.69 189 LEU A C 1
ATOM 1481 O O . LEU A 1 189 ? 21.582 -2.253 -22.203 1.00 95.69 189 LEU A O 1
ATOM 1485 N N . GLY A 1 190 ? 20.328 -3.806 -21.181 1.00 95.94 190 GLY A N 1
ATOM 1486 C CA . GLY A 1 190 ? 21.395 -4.805 -21.104 1.00 95.94 190 GLY A CA 1
ATOM 1487 C C . GLY A 1 190 ? 21.823 -5.322 -22.479 1.00 95.94 190 GLY A C 1
ATOM 1488 O O . GLY A 1 190 ? 23.020 -5.419 -22.753 1.00 95.94 190 GLY A O 1
ATOM 1489 N N . PHE A 1 191 ? 20.856 -5.615 -23.353 1.00 97.31 191 PHE A N 1
ATOM 1490 C CA . PHE A 1 191 ? 21.116 -6.055 -24.722 1.00 97.31 191 PHE A CA 1
ATOM 1491 C C . PHE A 1 191 ? 21.855 -4.984 -25.533 1.00 97.31 191 PHE A C 1
ATOM 1493 O O . PHE A 1 191 ? 22.869 -5.289 -26.163 1.00 97.31 191 PHE A O 1
ATOM 1500 N N . ILE A 1 192 ? 21.396 -3.732 -25.473 1.00 97.38 192 ILE A N 1
ATOM 1501 C CA . ILE A 1 192 ? 22.023 -2.587 -26.142 1.00 97.38 192 ILE A CA 1
ATOM 1502 C C . ILE A 1 192 ? 23.460 -2.418 -25.642 1.00 97.38 192 ILE A C 1
ATOM 1504 O O . ILE A 1 192 ? 24.395 -2.486 -26.438 1.00 97.38 192 ILE A O 1
ATOM 1508 N N . ALA A 1 193 ? 23.663 -2.322 -24.323 1.00 96.44 193 ALA A N 1
ATOM 1509 C CA . ALA A 1 193 ? 24.989 -2.128 -23.733 1.00 96.44 193 ALA A CA 1
ATOM 1510 C C . ALA A 1 193 ? 25.986 -3.240 -24.106 1.00 96.44 193 ALA A C 1
ATOM 1512 O O . ALA A 1 193 ? 27.182 -2.990 -24.263 1.00 96.44 193 ALA A O 1
ATOM 1513 N N . GLN A 1 194 ? 25.509 -4.478 -24.267 1.00 96.50 194 GLN A N 1
ATOM 1514 C CA . GLN A 1 194 ? 26.352 -5.602 -24.665 1.00 96.50 194 GLN A CA 1
ATOM 1515 C C . GLN A 1 194 ? 26.724 -5.571 -26.156 1.00 96.50 194 GLN A C 1
ATOM 1517 O O . GLN A 1 194 ? 27.802 -6.046 -26.530 1.00 96.50 194 GLN A O 1
ATOM 1522 N N . ASN A 1 195 ? 25.832 -5.083 -27.016 1.00 96.31 195 ASN A N 1
ATOM 1523 C CA . ASN A 1 195 ? 25.959 -5.209 -28.467 1.00 96.31 195 ASN A CA 1
ATOM 1524 C C . ASN A 1 195 ? 26.461 -3.937 -29.155 1.00 96.31 195 ASN A C 1
ATOM 1526 O O . ASN A 1 195 ? 27.178 -4.038 -30.148 1.00 96.31 195 ASN A O 1
ATOM 1530 N N . GLU A 1 196 ? 26.216 -2.761 -28.587 1.00 95.75 196 GLU A N 1
ATOM 1531 C CA . GLU A 1 196 ? 26.668 -1.479 -29.131 1.00 95.75 196 GLU A CA 1
ATOM 1532 C C . GLU A 1 196 ? 28.200 -1.407 -29.335 1.00 95.75 196 GLU A C 1
ATOM 1534 O O . GLU A 1 196 ? 28.637 -1.060 -30.436 1.00 95.75 196 GLU A O 1
ATOM 1539 N N . PRO A 1 197 ? 29.062 -1.873 -28.402 1.00 95.44 197 PRO A N 1
ATOM 1540 C CA . PRO A 1 197 ? 30.511 -1.912 -28.634 1.00 95.44 197 PRO A CA 1
ATOM 1541 C C . PRO A 1 197 ? 30.946 -2.903 -29.726 1.00 95.44 197 PRO A C 1
ATOM 1543 O O . PRO A 1 197 ? 32.074 -2.834 -30.222 1.00 95.44 197 PRO A O 1
ATOM 1546 N N . LYS A 1 198 ? 30.094 -3.876 -30.078 1.00 94.25 198 LYS A N 1
ATOM 1547 C CA . LYS A 1 198 ? 30.386 -4.880 -31.112 1.00 94.25 198 LYS A CA 1
ATOM 1548 C C . LYS A 1 198 ? 30.072 -4.370 -32.519 1.00 94.25 198 LYS A C 1
ATOM 1550 O O . LYS A 1 198 ? 30.611 -4.937 -33.466 1.00 94.25 198 LYS A O 1
ATOM 1555 N N . ARG A 1 199 ? 29.288 -3.295 -32.651 1.00 91.25 199 ARG A N 1
ATOM 1556 C CA . ARG A 1 199 ? 28.868 -2.711 -33.934 1.00 91.25 199 ARG A CA 1
ATOM 1557 C C . ARG A 1 199 ? 30.035 -2.335 -34.849 1.00 91.25 199 ARG A C 1
ATOM 1559 O O . ARG A 1 199 ? 29.968 -2.524 -36.054 1.00 91.25 199 ARG A O 1
ATOM 1566 N N . ASN A 1 200 ? 31.150 -1.884 -34.272 1.00 89.12 200 A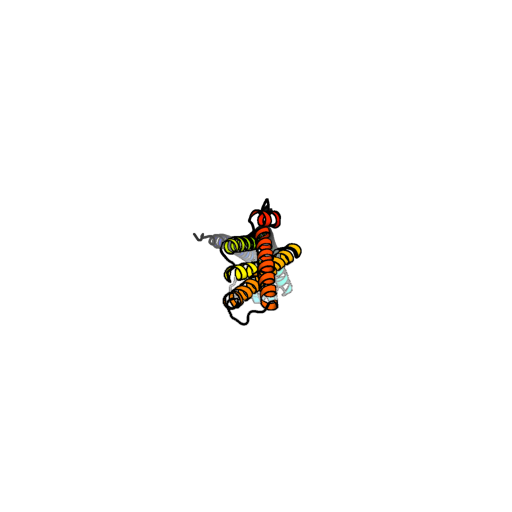SN A N 1
ATOM 1567 C CA . ASN A 1 200 ? 32.350 -1.490 -35.022 1.00 89.12 200 ASN A CA 1
ATOM 1568 C C . ASN A 1 200 ? 33.257 -2.673 -35.423 1.00 89.12 200 ASN A C 1
ATOM 1570 O O . ASN A 1 200 ? 34.362 -2.461 -35.925 1.00 89.12 200 ASN A O 1
ATOM 1574 N N . ARG A 1 201 ? 32.853 -3.923 -35.162 1.00 87.62 201 ARG A N 1
ATOM 1575 C CA . ARG A 1 201 ? 33.648 -5.112 -35.500 1.00 87.62 201 ARG A CA 1
ATOM 1576 C C . ARG A 1 201 ? 33.378 -5.549 -36.937 1.00 87.62 201 ARG A C 1
ATOM 1578 O O . ARG A 1 201 ? 32.260 -5.471 -37.428 1.00 87.62 201 ARG A O 1
ATOM 1585 N N . GLN A 1 202 ? 34.399 -6.115 -37.575 1.00 76.12 202 GLN A N 1
ATOM 1586 C CA . GLN A 1 202 ? 34.369 -6.553 -38.977 1.00 76.12 202 GLN A CA 1
ATOM 1587 C C . GLN A 1 202 ? 33.345 -7.676 -39.278 1.00 76.12 202 GLN A C 1
ATOM 1589 O O . GLN A 1 202 ? 33.127 -8.002 -40.438 1.00 76.12 202 GLN A O 1
ATOM 1594 N N . SER A 1 203 ? 32.713 -8.266 -38.254 1.00 87.56 203 SER A N 1
ATOM 1595 C CA . SER A 1 203 ? 31.736 -9.359 -38.360 1.00 87.56 203 SER A CA 1
ATOM 1596 C C . SER A 1 203 ? 30.300 -8.959 -37.985 1.00 87.56 203 SER A C 1
ATOM 1598 O O . SER A 1 203 ? 29.515 -9.832 -37.627 1.00 87.56 203 SER A O 1
ATOM 1600 N N . TRP A 1 204 ? 29.967 -7.665 -37.981 1.00 95.00 204 TRP A N 1
ATOM 1601 C CA . TRP A 1 204 ? 28.617 -7.192 -37.665 1.00 95.00 204 TRP A CA 1
ATOM 1602 C C . TRP A 1 204 ? 27.661 -7.445 -38.837 1.00 95.00 204 TRP A C 1
ATOM 1604 O O . TRP A 1 204 ? 27.883 -6.941 -39.940 1.00 95.00 204 TRP A O 1
ATOM 1614 N N . SER A 1 205 ? 26.628 -8.264 -38.628 1.00 95.62 205 SER A N 1
ATOM 1615 C CA . SER A 1 205 ? 25.678 -8.619 -39.684 1.00 95.62 205 SER A CA 1
ATOM 1616 C C . SER A 1 205 ? 24.490 -7.650 -39.747 1.00 95.62 205 SER A C 1
ATOM 1618 O O . SER A 1 205 ? 24.155 -6.984 -38.770 1.00 95.62 205 SER A O 1
ATOM 1620 N N . ASN A 1 206 ? 23.781 -7.620 -40.882 1.00 95.62 206 ASN A N 1
ATOM 1621 C CA . ASN A 1 206 ? 22.526 -6.862 -41.004 1.00 95.62 206 ASN A CA 1
ATOM 1622 C C . ASN A 1 206 ? 21.446 -7.352 -40.023 1.00 95.62 206 ASN A C 1
ATOM 1624 O O . ASN A 1 206 ? 20.580 -6.583 -39.622 1.00 95.62 206 ASN A O 1
ATOM 1628 N N . GLN A 1 207 ? 21.484 -8.634 -39.645 1.00 96.00 207 GLN A N 1
ATOM 1629 C CA . GLN A 1 207 ? 20.565 -9.187 -38.654 1.00 96.00 207 GLN A CA 1
ATOM 1630 C C . GLN A 1 207 ? 20.858 -8.623 -37.258 1.00 96.00 207 GLN A C 1
ATOM 1632 O O . GLN A 1 207 ? 19.920 -8.275 -36.546 1.00 96.00 207 GLN A O 1
ATOM 1637 N N . ASP A 1 208 ? 22.137 -8.489 -36.894 1.00 95.38 208 ASP A N 1
ATOM 1638 C CA . ASP A 1 208 ? 22.545 -7.892 -35.617 1.00 95.38 208 ASP A CA 1
ATOM 1639 C C . ASP A 1 208 ? 22.178 -6.403 -35.556 1.00 95.38 208 ASP A C 1
ATOM 1641 O O . ASP A 1 208 ? 21.687 -5.934 -34.531 1.00 95.38 208 ASP A O 1
ATOM 1645 N N . GLU A 1 209 ? 22.352 -5.670 -36.664 1.00 96.31 209 GLU A N 1
ATOM 1646 C CA . GLU A 1 209 ? 21.934 -4.265 -36.765 1.00 96.31 209 GLU A CA 1
ATOM 1647 C C . GLU A 1 209 ? 20.417 -4.120 -36.581 1.00 96.31 209 GLU A C 1
ATOM 1649 O O . GLU A 1 209 ? 19.978 -3.303 -35.776 1.00 96.31 209 GLU A O 1
ATOM 1654 N N . ASN A 1 210 ? 19.614 -4.940 -37.268 1.00 97.44 210 ASN A N 1
ATOM 1655 C CA . ASN A 1 210 ? 18.155 -4.902 -37.136 1.00 97.44 210 ASN A CA 1
ATOM 1656 C C . ASN A 1 210 ? 17.698 -5.236 -35.708 1.00 97.44 210 ASN A C 1
ATOM 1658 O O . ASN A 1 210 ? 16.825 -4.555 -35.179 1.00 97.44 210 ASN A O 1
ATOM 1662 N N . ALA A 1 211 ? 18.305 -6.243 -35.071 1.00 97.38 211 ALA A N 1
ATOM 1663 C CA . ALA A 1 211 ? 17.992 -6.603 -33.689 1.00 97.38 211 ALA A CA 1
ATOM 1664 C C . ALA A 1 211 ? 18.376 -5.491 -32.698 1.00 97.38 211 ALA A C 1
ATOM 1666 O O . ALA A 1 211 ? 17.665 -5.250 -31.725 1.00 97.38 211 ALA A O 1
ATOM 1667 N N . LEU A 1 212 ? 19.492 -4.793 -32.938 1.00 97.25 212 LEU A N 1
ATOM 1668 C CA . LEU A 1 212 ? 19.903 -3.652 -32.122 1.00 97.25 212 LEU A CA 1
ATOM 1669 C C . LEU A 1 212 ? 18.943 -2.463 -32.283 1.00 97.25 212 LEU A C 1
ATOM 1671 O O . LEU A 1 212 ? 18.595 -1.835 -31.286 1.00 97.25 212 LEU A O 1
ATOM 1675 N N . LEU A 1 213 ? 18.483 -2.179 -33.505 1.00 97.94 213 LEU A N 1
ATOM 1676 C CA . LEU A 1 213 ? 17.478 -1.142 -33.764 1.00 97.94 213 LEU A CA 1
ATOM 1677 C C . LEU A 1 213 ? 16.135 -1.467 -33.094 1.00 97.94 213 LEU A C 1
ATOM 1679 O O . LEU A 1 213 ? 15.584 -0.613 -32.405 1.00 97.94 213 LEU A O 1
ATOM 1683 N N . GLU A 1 214 ? 15.658 -2.710 -33.207 1.00 98.12 214 GLU A N 1
ATOM 1684 C CA . GLU A 1 214 ? 14.437 -3.163 -32.525 1.00 98.12 214 GLU A CA 1
ATOM 1685 C C . GLU A 1 214 ? 14.551 -3.012 -30.998 1.00 98.12 214 GLU A C 1
ATOM 1687 O O . GLU A 1 214 ? 13.600 -2.591 -30.335 1.00 98.12 214 GLU A O 1
ATOM 1692 N N . ALA A 1 215 ? 15.731 -3.288 -30.432 1.00 98.12 215 ALA A N 1
ATOM 1693 C CA . ALA A 1 215 ? 15.980 -3.087 -29.010 1.00 98.12 215 ALA A CA 1
ATOM 1694 C C . ALA A 1 215 ? 15.891 -1.606 -28.597 1.00 98.12 215 ALA A C 1
ATOM 1696 O O . ALA A 1 215 ? 15.317 -1.322 -27.546 1.00 98.12 215 ALA A O 1
ATOM 1697 N N . TYR A 1 216 ? 16.403 -0.664 -29.403 1.00 98.19 216 TYR A N 1
ATOM 1698 C CA . TYR A 1 216 ? 16.249 0.779 -29.145 1.00 98.19 216 TYR A CA 1
ATOM 1699 C C . TYR A 1 216 ? 14.788 1.239 -29.233 1.00 98.19 216 TYR A C 1
ATOM 1701 O O . TYR A 1 216 ? 14.343 2.038 -28.403 1.00 98.19 216 TYR A O 1
ATOM 1709 N N . ASP A 1 217 ? 14.031 0.723 -30.201 1.00 98.31 217 ASP A N 1
ATOM 1710 C CA . ASP A 1 217 ? 12.612 1.052 -30.355 1.00 98.31 217 ASP A CA 1
ATOM 1711 C C . ASP A 1 217 ? 11.797 0.556 -29.148 1.00 98.31 217 ASP A C 1
ATOM 1713 O O . ASP A 1 217 ? 11.000 1.301 -28.566 1.00 98.31 217 ASP A O 1
ATOM 1717 N N . GLU A 1 218 ? 12.026 -0.687 -28.712 1.00 98.12 218 GLU A N 1
ATOM 1718 C CA . GLU A 1 218 ? 11.359 -1.248 -27.534 1.00 98.12 218 GLU A CA 1
ATOM 1719 C C . GLU A 1 218 ? 11.820 -0.590 -26.223 1.00 98.12 218 GLU A C 1
ATOM 1721 O O . GLU A 1 218 ? 10.998 -0.388 -25.325 1.00 98.12 218 GLU A O 1
ATOM 1726 N N . GLU A 1 219 ? 13.093 -0.199 -26.108 1.00 97.38 219 GLU A N 1
ATOM 1727 C CA . GLU A 1 219 ? 13.613 0.613 -24.998 1.00 97.38 219 GLU A CA 1
ATOM 1728 C C . GLU A 1 219 ? 12.855 1.944 -24.903 1.00 97.38 219 GLU A C 1
ATOM 1730 O O . GLU A 1 219 ? 12.277 2.253 -23.856 1.00 97.38 219 GLU A O 1
ATOM 1735 N N . THR A 1 220 ? 12.756 2.668 -26.020 1.00 97.19 220 THR A N 1
ATOM 1736 C CA . THR A 1 220 ? 12.053 3.955 -26.104 1.00 97.19 220 THR A CA 1
ATOM 1737 C C . THR A 1 220 ? 10.584 3.798 -25.717 1.00 97.19 220 THR A C 1
ATOM 1739 O O . THR A 1 220 ? 10.063 4.546 -24.888 1.00 97.19 220 THR A O 1
ATOM 1742 N N . LYS A 1 221 ? 9.909 2.781 -26.260 1.00 98.19 221 LYS A N 1
ATOM 1743 C CA . LYS A 1 221 ? 8.501 2.481 -25.973 1.00 98.19 221 LYS A CA 1
ATOM 1744 C C . LYS A 1 221 ? 8.256 2.155 -24.500 1.00 98.19 221 LYS A C 1
ATOM 1746 O O . LYS A 1 221 ? 7.302 2.672 -23.911 1.00 98.19 221 LYS A O 1
ATOM 1751 N N . CYS A 1 222 ? 9.104 1.327 -23.888 1.00 97.50 222 CYS A N 1
ATOM 1752 C CA . CYS A 1 222 ? 8.989 1.003 -22.465 1.00 97.50 222 CYS A CA 1
ATOM 1753 C C . CYS A 1 222 ? 9.226 2.246 -21.598 1.00 97.50 222 CYS A C 1
ATOM 1755 O O . CYS A 1 222 ? 8.468 2.490 -20.659 1.00 97.50 222 CYS A O 1
ATOM 1757 N N . ARG A 1 223 ? 10.231 3.062 -21.941 1.00 96.44 223 ARG A N 1
ATOM 1758 C CA . ARG A 1 223 ? 10.544 4.306 -21.228 1.00 96.44 223 ARG A CA 1
ATOM 1759 C C . ARG A 1 223 ? 9.381 5.295 -21.282 1.00 96.44 223 ARG A C 1
ATOM 1761 O O . ARG A 1 223 ? 8.984 5.800 -20.237 1.00 96.44 223 ARG A O 1
ATOM 1768 N N . VAL A 1 224 ? 8.799 5.523 -22.462 1.00 96.88 224 VAL A N 1
ATOM 1769 C CA . VAL A 1 224 ? 7.619 6.391 -22.633 1.00 96.88 224 VAL A CA 1
ATOM 1770 C C . VAL A 1 224 ? 6.439 5.870 -21.816 1.00 96.88 224 VAL A C 1
ATOM 1772 O O . VAL A 1 224 ? 5.843 6.630 -21.059 1.00 96.88 224 VAL A O 1
ATOM 1775 N N . THR A 1 225 ? 6.152 4.568 -21.891 1.00 97.56 225 THR A N 1
ATOM 1776 C CA . THR A 1 225 ? 5.040 3.956 -21.147 1.00 97.56 225 THR A CA 1
ATOM 1777 C C . THR A 1 225 ? 5.186 4.167 -19.639 1.00 97.56 225 THR A C 1
ATOM 1779 O O . THR A 1 225 ? 4.241 4.594 -18.975 1.00 97.56 225 THR A O 1
ATOM 1782 N N . LEU A 1 226 ? 6.370 3.903 -19.082 1.00 96.94 226 LEU A N 1
ATOM 1783 C CA . LEU A 1 226 ? 6.624 4.105 -17.655 1.00 96.94 226 LEU A CA 1
ATOM 1784 C C . LEU A 1 226 ? 6.557 5.586 -17.274 1.00 96.94 226 LEU A C 1
ATOM 1786 O O . LEU A 1 226 ? 5.942 5.931 -16.270 1.00 96.94 226 LEU A O 1
ATOM 1790 N N . TYR A 1 227 ? 7.130 6.464 -18.097 1.00 95.75 227 TYR A N 1
ATOM 1791 C CA . TYR A 1 227 ? 7.120 7.909 -17.887 1.00 95.75 227 TYR A CA 1
ATOM 1792 C C . TYR A 1 227 ? 5.701 8.487 -17.852 1.00 95.75 227 TYR A C 1
ATOM 1794 O O . TYR A 1 227 ? 5.371 9.296 -16.988 1.00 95.75 227 TYR A O 1
ATOM 1802 N N . GLU A 1 228 ? 4.832 8.054 -18.763 1.00 96.62 228 GLU A N 1
ATOM 1803 C CA . GLU A 1 228 ? 3.440 8.501 -18.821 1.00 96.62 228 GLU A CA 1
ATOM 1804 C C . GLU A 1 228 ? 2.598 8.007 -17.642 1.00 96.62 228 GLU A C 1
ATOM 1806 O O . GLU A 1 228 ? 1.601 8.644 -17.315 1.00 96.62 228 GLU A O 1
ATOM 1811 N N . ASN A 1 229 ? 2.989 6.910 -16.989 1.00 97.50 229 ASN A N 1
ATOM 1812 C CA . ASN A 1 229 ? 2.221 6.292 -15.905 1.00 97.50 229 ASN A CA 1
ATOM 1813 C C . ASN A 1 229 ? 2.759 6.604 -14.499 1.00 97.50 229 ASN A C 1
ATOM 1815 O O . ASN A 1 229 ? 1.971 6.656 -13.558 1.00 97.50 229 ASN A O 1
ATOM 1819 N N . LEU A 1 230 ? 4.069 6.822 -14.346 1.00 96.88 230 LEU A N 1
ATOM 1820 C CA . LEU A 1 230 ? 4.732 7.096 -13.061 1.00 96.88 230 LEU A CA 1
ATOM 1821 C C . LEU A 1 230 ? 4.917 8.593 -12.769 1.00 96.88 230 LEU A C 1
ATOM 1823 O O . LEU A 1 230 ? 5.563 8.966 -11.793 1.00 96.88 230 LEU A O 1
ATOM 1827 N N . ARG A 1 231 ? 4.352 9.474 -13.598 1.00 94.75 231 ARG A N 1
ATOM 1828 C CA . ARG A 1 231 ? 4.268 10.905 -13.286 1.00 94.75 231 ARG A CA 1
ATOM 1829 C C . ARG A 1 231 ? 3.300 11.158 -12.131 1.00 94.75 231 ARG A C 1
ATOM 1831 O O . ARG A 1 231 ? 2.312 10.444 -11.956 1.00 94.75 231 ARG A O 1
ATOM 1838 N N . GLU A 1 232 ? 3.531 12.262 -11.424 1.00 94.12 232 GLU A N 1
ATOM 1839 C CA . GLU A 1 232 ? 2.707 12.686 -10.289 1.00 94.12 232 GLU A CA 1
ATOM 1840 C C . GLU A 1 232 ? 1.221 12.797 -10.650 1.00 94.12 232 GLU A C 1
ATOM 1842 O O . GLU A 1 232 ? 0.380 12.258 -9.940 1.00 94.12 232 GLU A O 1
ATOM 1847 N N . THR A 1 233 ? 0.872 13.442 -11.771 1.00 96.38 233 THR A N 1
ATOM 1848 C CA . THR A 1 233 ? -0.538 13.641 -12.147 1.00 96.38 233 THR A CA 1
ATOM 1849 C C . THR A 1 233 ? -1.283 12.322 -12.426 1.00 96.38 233 THR A C 1
ATOM 1851 O O . THR A 1 233 ? -2.322 12.112 -11.800 1.00 96.38 233 THR A O 1
ATOM 1854 N N . PRO A 1 234 ? -0.799 11.408 -13.296 1.00 96.50 234 PRO A N 1
ATOM 1855 C CA . PRO A 1 234 ? -1.411 10.087 -13.483 1.00 96.50 234 PRO A CA 1
ATOM 1856 C C . PRO A 1 234 ? -1.518 9.267 -12.196 1.00 96.50 234 PRO A C 1
ATOM 1858 O O . PRO A 1 234 ? -2.567 8.670 -11.937 1.00 96.50 234 PRO A O 1
ATOM 1861 N N . LEU A 1 235 ? -0.457 9.261 -11.379 1.00 96.88 235 LEU A N 1
ATOM 1862 C CA . LEU A 1 235 ? -0.457 8.572 -10.092 1.00 96.88 235 LEU A CA 1
ATOM 1863 C C . LEU A 1 235 ? -1.537 9.157 -9.183 1.00 96.88 235 LEU A C 1
ATOM 1865 O O . LEU A 1 235 ? -2.419 8.440 -8.715 1.00 96.88 235 LEU A O 1
ATOM 1869 N N . TYR A 1 236 ? -1.530 10.469 -8.972 1.00 96.62 236 TYR A N 1
ATOM 1870 C CA . TYR A 1 236 ? -2.509 11.129 -8.119 1.00 96.62 236 TYR A CA 1
ATOM 1871 C C . TYR A 1 236 ? -3.941 10.862 -8.587 1.00 96.62 236 TYR A C 1
ATOM 1873 O O . TYR A 1 236 ? -4.785 10.469 -7.786 1.00 96.62 236 TYR A O 1
ATOM 1881 N N . GLU A 1 237 ? -4.223 10.993 -9.883 1.00 96.81 237 GLU A N 1
ATOM 1882 C CA . GLU A 1 237 ? -5.558 10.759 -10.436 1.00 96.81 237 GLU A CA 1
ATOM 1883 C C . GLU A 1 237 ? -6.070 9.336 -10.185 1.00 96.81 237 GLU A C 1
ATOM 1885 O O . GLU A 1 237 ? -7.248 9.157 -9.864 1.00 96.81 237 GLU A O 1
ATOM 1890 N N . ARG A 1 238 ? -5.188 8.333 -10.261 1.00 96.75 238 ARG A N 1
ATOM 1891 C CA . ARG A 1 238 ? -5.533 6.932 -9.992 1.00 96.75 238 ARG A CA 1
ATOM 1892 C C . ARG A 1 238 ? -5.678 6.640 -8.496 1.00 96.75 238 ARG A C 1
ATOM 1894 O O . ARG A 1 238 ? -6.560 5.876 -8.108 1.00 96.75 238 ARG A O 1
ATOM 1901 N N . PHE A 1 239 ? -4.853 7.258 -7.650 1.00 96.75 239 PHE A N 1
ATOM 1902 C CA . PHE A 1 239 ? -4.802 6.968 -6.214 1.00 96.75 239 PHE A CA 1
ATOM 1903 C C . PHE A 1 239 ? -5.674 7.888 -5.338 1.00 96.75 239 PHE A C 1
ATOM 1905 O O . PHE A 1 239 ? -5.978 7.529 -4.198 1.00 96.75 239 PHE A O 1
ATOM 1912 N N . LYS A 1 240 ? -6.153 9.037 -5.838 1.00 95.62 240 LYS A N 1
ATOM 1913 C CA . LYS A 1 240 ? -6.881 10.050 -5.039 1.00 95.62 240 LYS A CA 1
ATOM 1914 C C . LYS A 1 240 ? -8.142 9.541 -4.346 1.00 95.62 240 LYS A C 1
ATOM 1916 O O . LYS A 1 240 ? -8.536 10.092 -3.323 1.00 95.62 240 LYS A O 1
ATOM 1921 N N . SER A 1 241 ? -8.815 8.527 -4.891 1.00 94.06 241 SER A N 1
ATOM 1922 C CA . SER A 1 241 ? -9.995 7.923 -4.256 1.00 94.06 241 SER A CA 1
ATOM 1923 C C . SER A 1 241 ? -9.622 7.097 -3.022 1.00 94.06 241 SER A C 1
ATOM 1925 O O . SER A 1 241 ? -10.408 7.020 -2.079 1.00 94.06 241 SER A O 1
ATOM 1927 N N . TYR A 1 242 ? -8.417 6.525 -3.007 1.00 93.44 242 TYR A N 1
ATOM 1928 C CA . TYR A 1 242 ? -7.912 5.640 -1.959 1.00 93.44 242 TYR A CA 1
ATOM 1929 C C . TYR A 1 242 ? -7.084 6.370 -0.894 1.00 93.44 242 TYR A C 1
ATOM 1931 O O . TYR A 1 242 ? -6.994 5.886 0.236 1.00 93.44 242 TYR A O 1
ATOM 1939 N N . LEU A 1 243 ? -6.524 7.534 -1.240 1.00 93.00 243 LEU A N 1
ATOM 1940 C CA . LEU A 1 243 ? -5.734 8.412 -0.366 1.00 93.00 243 LEU A CA 1
ATOM 1941 C C . LEU A 1 243 ? -6.589 9.433 0.406 1.00 93.00 243 LEU A C 1
ATOM 1943 O O . LEU A 1 243 ? -6.101 10.485 0.814 1.00 93.00 243 LEU A O 1
ATOM 1947 N N . LYS A 1 244 ? -7.875 9.149 0.625 1.00 88.88 244 LYS A N 1
ATOM 1948 C CA . LYS A 1 244 ? -8.723 9.972 1.494 1.00 88.88 244 LYS A CA 1
ATOM 1949 C C . LYS A 1 244 ? -8.660 9.451 2.921 1.00 88.88 244 LYS A C 1
ATOM 1951 O O . LYS A 1 244 ? -8.951 8.280 3.174 1.00 88.88 244 LYS A O 1
ATOM 1956 N N . LEU A 1 245 ? -8.325 10.336 3.855 1.00 80.25 245 LEU A N 1
ATOM 1957 C CA . LEU A 1 245 ? -8.584 10.086 5.268 1.00 80.25 245 LEU A CA 1
ATOM 1958 C C . LEU A 1 245 ? -10.108 10.001 5.485 1.00 80.25 245 LEU A C 1
ATOM 1960 O O . LEU A 1 245 ? -10.854 10.726 4.828 1.00 80.25 245 LEU A O 1
ATOM 1964 N N . PRO A 1 246 ? -10.604 9.128 6.376 1.00 66.19 246 PRO A N 1
ATOM 1965 C CA . PRO A 1 246 ? -12.029 9.068 6.686 1.00 66.19 246 PRO A CA 1
ATOM 1966 C C . PRO A 1 246 ? -12.524 10.407 7.263 1.00 66.19 246 PRO A C 1
ATOM 1968 O O . PRO A 1 246 ? -11.987 10.866 8.267 1.00 66.19 246 PRO A O 1
ATOM 1971 N N . ASP A 1 247 ? -13.582 10.987 6.682 1.00 68.38 247 ASP A N 1
ATOM 1972 C CA . ASP A 1 247 ? -14.072 12.349 6.990 1.00 68.38 247 ASP A CA 1
ATOM 1973 C C . ASP A 1 247 ? -14.523 12.576 8.447 1.00 68.38 247 ASP A C 1
ATOM 1975 O O . ASP A 1 247 ? -14.676 13.712 8.888 1.00 68.38 247 ASP A O 1
ATOM 1979 N N . SER A 1 248 ? -14.752 11.521 9.233 1.00 58.84 248 SER A N 1
ATOM 1980 C CA . SER A 1 248 ? -14.885 11.653 10.687 1.00 58.84 248 SER A CA 1
ATOM 1981 C C . SER A 1 248 ? -14.693 10.321 11.403 1.00 58.84 248 SER A C 1
ATOM 1983 O O . SER A 1 248 ? -15.294 9.298 11.064 1.00 58.84 248 SER A O 1
ATOM 1985 N N . ILE A 1 249 ? -13.878 10.350 12.455 1.00 55.12 249 ILE A N 1
ATOM 1986 C CA . ILE A 1 249 ? -13.868 9.325 13.493 1.00 55.12 249 ILE A CA 1
ATOM 1987 C C . ILE A 1 249 ? -14.972 9.718 14.475 1.00 55.12 249 ILE A C 1
ATOM 1989 O O . ILE A 1 249 ? -14.751 10.483 15.411 1.00 55.12 249 ILE A O 1
ATOM 1993 N N . LYS A 1 250 ? -16.203 9.264 14.228 1.00 47.28 250 LYS A N 1
ATOM 1994 C CA . LYS A 1 250 ? -17.268 9.413 15.223 1.00 47.28 250 LYS A CA 1
ATOM 1995 C C . LYS A 1 250 ? -17.025 8.397 16.332 1.00 47.28 250 LYS A C 1
ATOM 1997 O O . LYS A 1 250 ? -17.312 7.214 16.167 1.00 47.28 250 LYS A O 1
ATOM 2002 N N . VAL A 1 251 ? -16.479 8.867 17.450 1.00 46.31 251 VAL A N 1
ATOM 2003 C CA . VAL A 1 251 ? -16.495 8.120 18.708 1.00 46.31 251 VAL A CA 1
ATOM 2004 C C . VAL A 1 251 ? -17.927 8.197 19.229 1.00 46.31 251 VAL A C 1
ATOM 2006 O O . VAL A 1 251 ? -18.355 9.237 19.724 1.00 46.31 251 VAL A O 1
ATOM 2009 N N . TYR A 1 252 ? -18.699 7.131 19.036 1.00 41.72 252 TYR A N 1
ATOM 2010 C CA . TYR A 1 252 ? -19.993 6.991 19.698 1.00 41.72 252 TYR A CA 1
ATOM 2011 C C . TYR A 1 252 ? -19.704 6.651 21.164 1.00 41.72 252 TYR A C 1
ATOM 2013 O O . TYR A 1 252 ? -19.232 5.553 21.458 1.00 41.72 252 TYR A O 1
ATOM 2021 N N . GLY A 1 253 ? -19.850 7.654 22.033 1.00 43.47 253 GLY A N 1
ATOM 2022 C CA . GLY A 1 253 ? -19.642 7.551 23.480 1.00 43.47 253 GLY A CA 1
ATOM 2023 C C . GLY A 1 253 ? -20.890 7.156 24.250 1.00 43.47 253 GLY A C 1
ATOM 2024 O O . GLY A 1 253 ? -21.994 7.221 23.662 1.00 43.47 253 GLY A O 1
#

Sequence (253 aa):
MSDNTNSYGHVVGRKATIIGAVILIALILIVLRVVQLDTLQDICGDDGYSGILLKRLTDCAGLSTLGDFLAGVFAPLAFIGLAATYFLQREQLRLAIEDSRKNEEARLKEAALNYASIQTNHKIALYDKRKLVFDRLMAAGEELMANVTDDTLVNLKLAFYDAQFVYPDDVQEWILSLLETSFRLRMQLGFIAQNEPKRNRQSWSNQDENALLEAYDEETKCRVTLYENLRETPLYERFKSYLKLPDSIKVYG

Organism: Agrobacterium fabrum (strain C58 / ATCC 33970) (NCBI:txid176299)